Protein AF-A0A229ULZ3-F1 (afdb_monomer)

Foldseek 3Di:
DDPPDKDKFFWAFPDFDDDDDDPPDDQPPPAAKGWQDADVTKIWTATDDDPVVLVVQLQFKKKWKWFFRAFAQAKKKKWKAQQPVRHTQGIWIDHRDHHGDITIDIGDSNRRSSCHVRTMMIHMDDDDDTTITGDCRVVDPLCSSRGTIITTDDCPDPPVVVVVCCPHPVVPDPPPDDPDDDPDD

Organism: NCBI:txid554312

Solvent-accessible surface area (backbone atoms only — not comparable to full-atom values): 10474 Å² total; per-residue (Å²): 133,82,82,74,70,72,42,80,46,58,33,43,77,79,40,59,37,89,70,81,77,59,88,98,62,73,55,63,94,82,53,53,62,44,33,33,32,64,72,87,23,43,29,30,35,36,51,91,69,56,74,69,59,42,62,68,47,31,77,31,41,29,30,44,36,44,17,29,38,48,72,42,88,49,58,30,36,37,41,34,23,31,50,71,83,62,45,81,74,50,69,36,82,46,57,60,39,44,61,71,43,71,47,67,40,83,32,50,26,68,53,33,31,45,33,53,75,50,8,33,27,38,33,34,45,75,51,94,65,63,51,36,27,31,36,54,52,94,70,42,75,95,48,46,88,40,14,33,23,36,39,37,52,67,81,89,45,78,59,62,58,47,48,53,38,61,74,36,81,80,47,64,70,81,80,84,82,74,87,68,86,77,83,82,130

Structure (mmCIF, N/CA/C/O backbone):
data_AF-A0A229ULZ3-F1
#
_entry.id   AF-A0A229ULZ3-F1
#
loop_
_atom_site.group_PDB
_atom_site.id
_atom_site.type_symbol
_atom_site.label_atom_id
_atom_site.label_alt_id
_atom_site.label_comp_id
_atom_site.label_asym_id
_atom_site.label_entity_id
_atom_site.label_seq_id
_atom_site.pdbx_PDB_ins_code
_atom_site.Cartn_x
_atom_site.Cartn_y
_atom_site.Cartn_z
_atom_site.occupancy
_atom_site.B_iso_or_equiv
_atom_site.auth_seq_id
_atom_site.auth_comp_id
_atom_site.auth_asym_id
_atom_site.auth_atom_id
_atom_site.pdbx_PDB_model_num
ATOM 1 N N . MET A 1 1 ? -1.694 2.392 33.681 1.00 37.16 1 MET A N 1
ATOM 2 C CA . MET A 1 1 ? -1.537 2.958 32.326 1.00 37.16 1 MET A CA 1
ATOM 3 C C . MET A 1 1 ? -1.272 1.788 31.398 1.00 37.16 1 MET A C 1
ATOM 5 O O . MET A 1 1 ? -0.268 1.116 31.578 1.00 37.16 1 MET A O 1
ATOM 9 N N . SER A 1 2 ? -2.239 1.427 30.554 1.00 39.69 2 SER A N 1
ATOM 10 C CA . SER A 1 2 ? -2.119 0.274 29.653 1.00 39.69 2 SER A CA 1
ATOM 11 C C . SER A 1 2 ? -1.269 0.699 28.458 1.00 39.69 2 SER A C 1
ATOM 13 O O . SER A 1 2 ? -1.630 1.656 27.778 1.00 39.69 2 SER A O 1
ATOM 15 N N . GLN A 1 3 ? -0.122 0.046 28.257 1.00 44.09 3 GLN A N 1
ATOM 16 C CA . GLN A 1 3 ? 0.718 0.244 27.077 1.00 44.09 3 GLN A CA 1
ATOM 17 C C . GLN A 1 3 ? -0.120 -0.073 25.831 1.00 44.09 3 GLN A C 1
ATOM 19 O O . GLN A 1 3 ? -0.537 -1.215 25.631 1.00 44.09 3 GLN A O 1
ATOM 24 N N . ARG A 1 4 ? -0.414 0.938 25.009 1.00 56.09 4 ARG A N 1
ATOM 25 C CA . ARG A 1 4 ? -1.024 0.731 23.692 1.00 56.09 4 ARG A CA 1
ATOM 26 C C . ARG A 1 4 ? 0.050 0.160 22.770 1.00 56.09 4 ARG A C 1
ATOM 28 O O . ARG A 1 4 ? 0.889 0.885 22.259 1.00 56.09 4 ARG A O 1
ATOM 35 N N . GLN A 1 5 ? 0.044 -1.159 22.611 1.00 69.25 5 GLN A N 1
ATOM 36 C CA . GLN A 1 5 ? 0.920 -1.866 21.682 1.00 69.25 5 GLN A CA 1
ATOM 37 C C . GLN A 1 5 ? 0.516 -1.546 20.236 1.00 69.25 5 GLN A C 1
ATOM 39 O O . GLN A 1 5 ? -0.654 -1.718 19.881 1.00 69.25 5 GLN A O 1
ATOM 44 N N . VAL A 1 6 ? 1.478 -1.112 19.416 1.00 78.56 6 VAL A N 1
ATOM 45 C CA . VAL A 1 6 ? 1.294 -0.919 17.970 1.00 78.56 6 VAL A CA 1
ATOM 46 C C . VAL A 1 6 ? 1.052 -2.270 17.304 1.00 78.56 6 VAL A C 1
ATOM 48 O O . VAL A 1 6 ? 1.704 -3.265 17.629 1.00 78.56 6 VAL A O 1
ATOM 51 N N . ARG A 1 7 ? 0.080 -2.317 16.391 1.00 85.81 7 ARG A N 1
ATOM 52 C CA . ARG A 1 7 ? -0.321 -3.541 15.690 1.00 85.81 7 ARG A CA 1
ATOM 53 C C . ARG A 1 7 ? -0.222 -3.360 14.192 1.00 85.81 7 ARG A C 1
ATOM 55 O O . ARG A 1 7 ? -0.658 -2.345 13.660 1.00 85.81 7 ARG A O 1
ATOM 62 N N . TYR A 1 8 ? 0.270 -4.393 13.529 1.00 88.31 8 TYR A N 1
ATOM 63 C CA . TYR A 1 8 ? 0.411 -4.442 12.083 1.00 88.31 8 TYR A CA 1
ATOM 64 C C . TYR A 1 8 ? -0.627 -5.410 11.528 1.00 88.31 8 TYR A C 1
ATOM 66 O O . TYR A 1 8 ? -0.628 -6.589 11.874 1.00 88.31 8 TYR A O 1
ATOM 74 N N . LEU A 1 9 ? -1.535 -4.898 10.702 1.00 90.88 9 LEU A N 1
ATOM 75 C CA . LEU A 1 9 ? -2.573 -5.678 10.040 1.00 90.88 9 LEU A CA 1
ATOM 76 C C . LEU A 1 9 ? -2.218 -5.774 8.552 1.00 90.88 9 LEU A C 1
ATOM 78 O O . LEU A 1 9 ? -2.516 -4.833 7.803 1.00 90.88 9 LEU A O 1
ATOM 82 N N . PRO A 1 10 ? -1.543 -6.854 8.116 1.00 91.06 10 PRO A N 1
ATOM 83 C CA . PRO A 1 10 ? -1.185 -7.022 6.716 1.00 91.06 10 PRO A CA 1
ATOM 84 C C . PRO A 1 10 ? -2.431 -7.106 5.847 1.00 91.06 10 PRO A C 1
ATOM 86 O O . PRO A 1 10 ? -3.424 -7.743 6.201 1.00 91.06 10 PRO A O 1
ATOM 89 N N . ALA A 1 11 ? -2.360 -6.453 4.697 1.00 92.31 11 ALA A N 1
ATOM 90 C CA . ALA A 1 11 ? -3.370 -6.542 3.671 1.00 92.31 11 ALA A CA 1
ATOM 91 C C . ALA A 1 11 ? -3.035 -7.680 2.708 1.00 92.31 11 ALA A C 1
ATOM 93 O O . ALA A 1 11 ? -1.877 -7.928 2.367 1.00 92.31 11 ALA A O 1
ATOM 94 N N . GLN A 1 12 ? -4.073 -8.322 2.196 1.00 91.62 12 GLN A N 1
ATOM 95 C CA . GLN A 1 12 ? -3.974 -9.186 1.039 1.00 91.62 12 GLN A CA 1
ATOM 96 C C . GLN A 1 12 ? -4.210 -8.361 -0.225 1.00 91.62 12 GLN A C 1
ATOM 98 O O . GLN A 1 12 ? -5.216 -7.656 -0.343 1.00 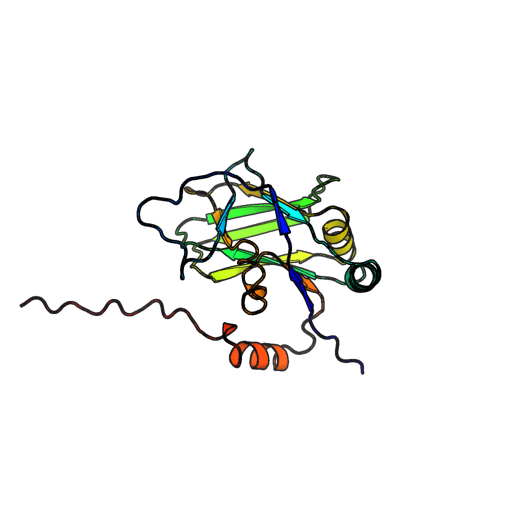91.62 12 GLN A O 1
ATOM 103 N N . VAL A 1 13 ? -3.310 -8.489 -1.197 1.00 92.00 13 VAL A N 1
ATOM 104 C CA . VAL A 1 13 ? -3.540 -7.977 -2.549 1.00 92.00 13 VAL A CA 1
ATOM 105 C C . VAL A 1 13 ? -4.547 -8.902 -3.235 1.00 92.00 13 VAL A C 1
ATOM 107 O O . VAL A 1 13 ? -4.219 -10.029 -3.593 1.00 92.00 13 VAL A O 1
ATOM 110 N N . VAL A 1 14 ? -5.790 -8.444 -3.396 1.00 92.69 14 VAL A N 1
ATOM 111 C CA . VAL A 1 14 ? -6.878 -9.228 -4.020 1.00 92.69 14 VAL A CA 1
ATOM 112 C C . VAL A 1 14 ? -7.067 -8.907 -5.501 1.00 92.69 14 VAL A C 1
ATOM 114 O O . VAL A 1 14 ? -7.729 -9.650 -6.223 1.00 92.69 14 VAL A O 1
ATOM 117 N N . LYS A 1 15 ? -6.497 -7.793 -5.963 1.00 91.38 15 LYS A N 1
ATOM 118 C CA . LYS A 1 15 ? -6.413 -7.416 -7.375 1.00 91.38 15 LYS A CA 1
ATOM 119 C C . LYS A 1 15 ? -5.155 -6.587 -7.583 1.00 91.38 15 LYS A C 1
ATOM 121 O O . LYS A 1 15 ? -4.877 -5.698 -6.784 1.00 91.38 15 LYS A O 1
ATOM 126 N N . ALA A 1 16 ? -4.437 -6.859 -8.660 1.00 90.06 16 ALA A N 1
ATOM 127 C CA . ALA A 1 16 ? -3.322 -6.051 -9.124 1.00 90.06 16 ALA A CA 1
ATOM 128 C C . ALA A 1 16 ? -3.268 -6.091 -10.650 1.00 90.06 16 ALA A C 1
ATOM 130 O O . ALA A 1 16 ? -3.840 -6.989 -11.279 1.00 90.06 16 ALA A O 1
ATOM 131 N N . SER A 1 17 ? -2.574 -5.123 -11.235 1.00 86.19 17 SER A N 1
ATOM 132 C CA . SER A 1 17 ? -2.288 -5.124 -12.663 1.00 86.19 17 SER A CA 1
ATOM 133 C C . SER A 1 17 ? -1.296 -6.225 -13.020 1.00 86.19 17 SER A C 1
ATOM 135 O O . SER A 1 17 ? -0.526 -6.701 -12.186 1.00 86.19 17 SER A O 1
ATOM 137 N N . ALA A 1 18 ? -1.291 -6.600 -14.294 1.00 83.31 18 ALA A N 1
ATOM 138 C CA . ALA A 1 18 ? -0.259 -7.446 -14.864 1.00 83.31 18 ALA A CA 1
ATOM 139 C C . ALA A 1 18 ? 0.638 -6.572 -15.741 1.00 83.31 18 ALA A C 1
ATOM 141 O O . ALA A 1 18 ? 0.208 -6.085 -16.784 1.00 83.31 18 ALA A O 1
ATOM 142 N N . ALA A 1 19 ? 1.880 -6.369 -15.316 1.00 85.25 19 ALA A N 1
ATOM 143 C CA . ALA A 1 19 ? 2.896 -5.701 -16.116 1.00 85.25 19 ALA A CA 1
ATOM 144 C C . ALA A 1 19 ? 4.207 -6.489 -16.025 1.00 85.25 19 ALA A C 1
ATOM 146 O O . ALA A 1 19 ? 4.523 -7.011 -14.952 1.00 85.25 19 ALA A O 1
ATOM 147 N N . PRO A 1 20 ? 4.976 -6.598 -17.121 1.00 85.56 20 PRO A N 1
ATOM 148 C CA . PRO A 1 20 ? 6.316 -7.153 -17.045 1.00 85.56 20 PRO A CA 1
ATOM 149 C C . PRO A 1 20 ? 7.209 -6.235 -16.206 1.00 85.56 20 PRO A C 1
ATOM 151 O O . PRO A 1 20 ? 7.060 -5.009 -16.227 1.00 85.56 20 PRO A O 1
ATOM 154 N N . LEU A 1 21 ? 8.151 -6.835 -15.479 1.00 87.00 21 LEU A N 1
ATOM 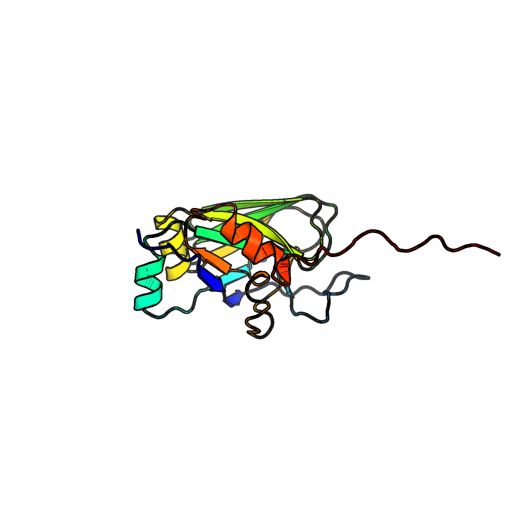155 C CA . LEU A 1 21 ? 9.212 -6.092 -14.806 1.00 87.00 21 LEU A CA 1
ATOM 156 C C . LEU A 1 21 ? 9.950 -5.201 -15.823 1.00 87.00 21 LEU A C 1
ATOM 158 O O . LEU A 1 21 ? 10.268 -5.686 -16.913 1.00 87.00 21 LEU A O 1
ATOM 162 N N . PRO A 1 22 ? 10.222 -3.922 -15.499 1.00 85.31 22 PRO A N 1
ATOM 163 C CA . PRO A 1 22 ? 10.986 -3.049 -16.381 1.00 85.31 22 PRO A CA 1
ATOM 164 C C . PRO A 1 22 ? 12.364 -3.636 -16.702 1.00 85.31 22 PRO A C 1
ATOM 166 O O . PRO A 1 22 ? 13.004 -4.251 -15.846 1.00 85.31 22 PRO A O 1
ATOM 169 N N . GLU A 1 23 ? 12.833 -3.420 -17.930 1.00 82.81 23 GLU A N 1
ATOM 170 C CA . GLU A 1 23 ? 14.134 -3.914 -18.382 1.00 82.81 23 GLU A CA 1
ATOM 171 C C . GLU A 1 23 ? 15.271 -3.414 -17.474 1.00 82.81 23 GLU A C 1
ATOM 173 O O . GLU A 1 23 ? 15.284 -2.263 -17.034 1.00 82.81 23 GLU A O 1
ATOM 178 N N . GLY A 1 24 ? 16.217 -4.301 -17.153 1.00 82.31 24 GLY A N 1
ATOM 179 C CA . GLY A 1 24 ? 17.355 -3.985 -16.286 1.00 82.31 24 GLY A CA 1
ATOM 180 C C . GLY A 1 24 ? 17.020 -3.838 -14.798 1.00 82.31 24 GLY A C 1
ATOM 181 O O . GLY A 1 24 ? 17.917 -3.531 -14.014 1.00 82.31 24 GLY A O 1
ATOM 182 N N . LYS A 1 25 ? 15.766 -4.068 -14.382 1.00 84.00 25 LYS A N 1
ATOM 183 C CA . LYS A 1 25 ? 15.360 -4.054 -12.972 1.00 84.00 25 LYS A CA 1
ATOM 184 C C . LYS A 1 25 ? 15.084 -5.456 -12.440 1.00 84.00 25 LYS A C 1
ATOM 186 O O . LYS A 1 25 ? 14.576 -6.327 -13.139 1.00 84.00 25 LYS A O 1
ATOM 191 N N . 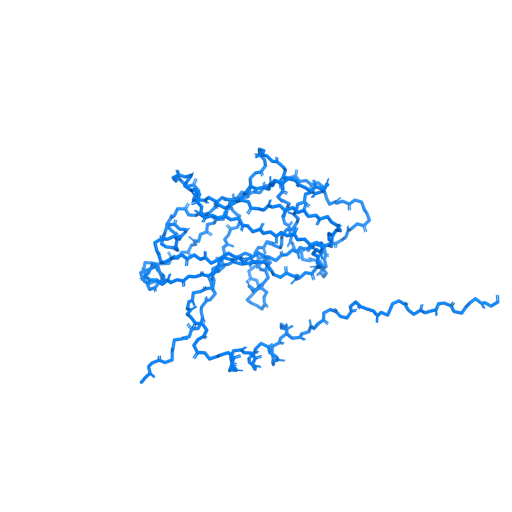SER A 1 26 ? 15.381 -5.649 -11.161 1.00 85.06 26 SER A N 1
ATOM 192 C CA . SER A 1 26 ? 15.101 -6.880 -10.424 1.00 85.06 26 SER A CA 1
ATOM 193 C C . SER A 1 26 ? 14.452 -6.549 -9.090 1.00 85.06 26 SER A C 1
ATOM 195 O O . SER A 1 26 ? 14.876 -5.602 -8.425 1.00 85.06 26 SER A O 1
ATOM 197 N N . ILE A 1 27 ? 13.484 -7.358 -8.661 1.00 85.06 27 ILE A N 1
ATOM 198 C CA . ILE A 1 27 ? 12.973 -7.269 -7.294 1.00 85.06 27 ILE A CA 1
ATOM 199 C C . ILE A 1 27 ? 14.053 -7.766 -6.338 1.00 85.06 27 ILE A C 1
ATOM 201 O O . ILE A 1 27 ? 14.630 -8.844 -6.517 1.00 85.06 27 ILE A O 1
ATOM 205 N N . ALA A 1 28 ? 14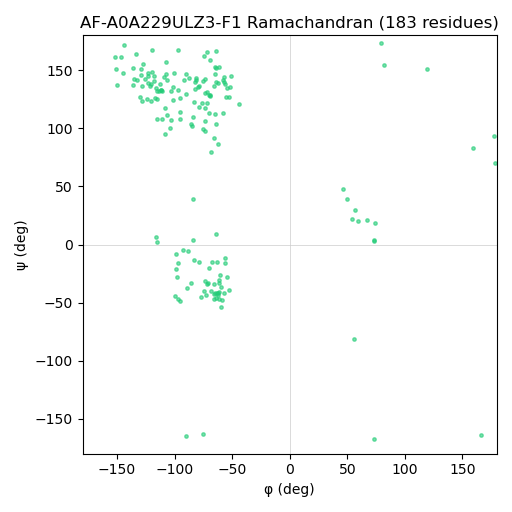.353 -6.954 -5.329 1.00 80.81 28 ALA A N 1
ATOM 206 C CA . ALA A 1 28 ? 15.399 -7.262 -4.375 1.00 80.81 28 ALA A CA 1
ATOM 207 C C . ALA A 1 28 ? 15.142 -8.607 -3.678 1.00 80.81 28 ALA A C 1
ATOM 209 O O . ALA A 1 28 ? 14.015 -8.945 -3.320 1.00 80.81 28 ALA A O 1
ATOM 210 N N . ARG A 1 29 ? 16.226 -9.361 -3.451 1.00 73.50 29 ARG A N 1
ATOM 211 C CA . ARG A 1 29 ? 16.239 -10.584 -2.626 1.00 73.50 29 ARG A CA 1
ATOM 212 C C . ARG A 1 29 ? 15.295 -11.702 -3.109 1.00 73.50 29 ARG A C 1
ATOM 214 O O . ARG A 1 29 ? 14.957 -12.578 -2.317 1.00 73.50 29 ARG A O 1
ATOM 221 N N . GLY A 1 30 ? 14.885 -11.686 -4.382 1.00 73.31 30 GLY A N 1
ATOM 222 C CA . GLY A 1 30 ? 13.965 -12.681 -4.949 1.00 73.31 30 GLY A CA 1
ATOM 223 C C . GLY A 1 30 ? 12.551 -12.605 -4.370 1.00 73.31 30 GLY A C 1
ATOM 224 O O . GLY A 1 30 ? 11.832 -13.598 -4.390 1.00 73.31 30 GLY A O 1
ATOM 225 N N . TRP A 1 31 ? 12.182 -11.460 -3.795 1.00 84.94 31 TRP A N 1
ATOM 226 C CA . TRP A 1 31 ? 10.863 -11.233 -3.216 1.00 84.94 31 TRP A CA 1
ATOM 227 C C . TRP A 1 31 ? 9.803 -11.029 -4.300 1.00 84.94 31 TRP A C 1
ATOM 229 O O . TRP A 1 31 ? 10.113 -10.724 -5.453 1.00 84.94 31 TRP A O 1
ATOM 239 N N . SER A 1 32 ? 8.545 -11.183 -3.910 1.00 87.00 32 SER A N 1
ATOM 240 C CA . SER A 1 32 ? 7.384 -10.969 -4.760 1.00 87.00 32 SER A CA 1
ATOM 241 C C . SER A 1 32 ? 6.878 -9.528 -4.646 1.00 87.00 32 SER A C 1
ATOM 243 O O . SER A 1 32 ? 6.933 -8.880 -3.596 1.00 87.00 32 SER A O 1
ATOM 245 N N . ALA A 1 33 ? 6.456 -8.981 -5.779 1.00 90.94 33 ALA A N 1
ATOM 246 C CA . ALA A 1 33 ? 5.971 -7.619 -5.891 1.00 90.94 33 ALA A CA 1
ATOM 247 C C . ALA A 1 33 ? 4.948 -7.536 -7.015 1.00 90.94 33 ALA A C 1
ATOM 249 O O . ALA A 1 33 ? 5.028 -8.263 -8.007 1.00 90.94 33 ALA A O 1
ATOM 250 N N . VAL A 1 34 ? 4.016 -6.607 -6.866 1.00 92.62 34 VAL A N 1
ATOM 251 C CA . VAL A 1 34 ? 2.917 -6.394 -7.800 1.00 92.62 34 VAL A CA 1
ATOM 252 C C . VAL A 1 34 ? 2.968 -4.976 -8.367 1.00 92.62 34 VAL A C 1
ATOM 254 O O . VAL A 1 34 ? 3.231 -4.024 -7.622 1.00 92.62 34 VAL A O 1
ATOM 257 N N . PRO A 1 35 ? 2.723 -4.799 -9.676 1.00 93.94 35 PRO A N 1
ATOM 258 C CA . PRO A 1 35 ? 2.659 -3.479 -10.272 1.00 93.94 35 PRO A CA 1
ATOM 259 C C . PRO A 1 35 ? 1.287 -2.838 -10.043 1.00 93.94 35 PRO A C 1
ATOM 261 O O . PRO A 1 35 ? 0.236 -3.471 -10.163 1.00 93.94 35 PRO A O 1
ATOM 264 N N . LEU A 1 36 ? 1.310 -1.537 -9.792 1.00 92.19 36 LEU A N 1
ATOM 265 C CA . LEU A 1 36 ? 0.187 -0.625 -9.923 1.00 92.19 36 LEU A CA 1
ATOM 266 C C . LEU A 1 36 ? 0.388 0.171 -11.221 1.00 92.19 36 LEU A C 1
ATOM 268 O O . LEU A 1 36 ? 1.299 1.001 -11.316 1.00 92.19 36 LEU A O 1
ATOM 272 N N . GLY A 1 37 ? -0.419 -0.144 -12.239 1.00 85.69 37 GLY A N 1
ATOM 273 C CA . GLY A 1 37 ? -0.388 0.512 -13.552 1.00 85.69 37 GLY A CA 1
ATOM 274 C C . GLY A 1 37 ? -1.019 1.909 -13.535 1.00 85.69 37 GLY A C 1
ATOM 275 O O . GLY A 1 37 ? -1.131 2.523 -12.482 1.00 85.69 37 GLY A O 1
ATOM 276 N N . GLU A 1 38 ? -1.360 2.470 -14.697 1.00 80.88 38 GLU A N 1
ATOM 277 C CA . GLU A 1 38 ? -1.974 3.808 -14.797 1.00 80.88 38 GLU A CA 1
ATOM 278 C C . GLU A 1 38 ? -3.494 3.755 -15.004 1.00 80.88 38 GLU A C 1
ATOM 280 O O . GLU A 1 38 ? -4.012 2.881 -15.699 1.00 80.88 38 GLU A O 1
ATOM 285 N N . ASP A 1 39 ? -4.199 4.751 -14.461 1.00 70.00 39 ASP A N 1
ATOM 286 C CA . ASP A 1 39 ? -5.611 5.059 -14.714 1.00 70.00 39 ASP A CA 1
ATOM 287 C C . ASP A 1 39 ? -6.608 3.921 -14.458 1.00 70.00 39 ASP A C 1
ATOM 289 O O . ASP A 1 39 ? -7.289 3.916 -13.434 1.00 70.00 39 ASP A O 1
ATOM 293 N N . ARG A 1 40 ? -6.757 2.994 -15.413 1.00 68.88 40 ARG A N 1
ATOM 294 C CA . ARG A 1 40 ? -7.691 1.855 -15.324 1.00 68.88 40 ARG A CA 1
ATOM 295 C C . ARG A 1 40 ? -7.115 0.679 -14.545 1.00 68.88 40 ARG A C 1
ATOM 297 O O . ARG A 1 40 ? -7.847 -0.245 -14.191 1.00 68.88 40 ARG A O 1
ATOM 304 N N . ASP A 1 41 ? -5.816 0.728 -14.308 1.00 81.44 41 ASP A N 1
ATOM 305 C CA . ASP A 1 41 ? -5.064 -0.248 -13.554 1.00 81.44 41 ASP A CA 1
ATOM 306 C C . ASP A 1 41 ? -5.129 0.081 -12.060 1.00 81.44 41 ASP A C 1
ATOM 308 O O . ASP A 1 41 ? -4.489 1.008 -11.566 1.00 81.44 41 ASP A O 1
ATOM 312 N N . GLU A 1 42 ? -5.953 -0.683 -11.345 1.00 88.81 42 GLU A N 1
ATOM 313 C CA . GLU A 1 42 ? -6.167 -0.540 -9.907 1.00 88.81 42 GLU A CA 1
ATOM 314 C C . GLU A 1 42 ? -5.549 -1.707 -9.130 1.00 88.81 42 GLU A C 1
ATOM 316 O O . GLU A 1 42 ? -5.607 -2.867 -9.553 1.00 88.81 42 GLU A O 1
ATOM 321 N N . MET A 1 43 ? -5.024 -1.402 -7.945 1.00 94.19 43 MET A N 1
ATOM 322 C CA . MET A 1 43 ? -4.688 -2.408 -6.940 1.00 94.19 43 MET A CA 1
ATOM 323 C C . MET A 1 43 ? -5.757 -2.396 -5.855 1.00 94.19 43 MET A C 1
ATOM 325 O O . MET A 1 43 ? -6.127 -1.336 -5.352 1.00 94.19 43 MET A O 1
ATOM 329 N N . ALA A 1 44 ? -6.256 -3.570 -5.486 1.00 95.00 44 ALA A N 1
ATOM 330 C CA . ALA A 1 44 ? -7.211 -3.716 -4.401 1.00 95.00 44 ALA A CA 1
ATOM 331 C C . ALA A 1 44 ? -6.583 -4.491 -3.246 1.00 95.00 44 ALA A C 1
ATOM 333 O O . ALA A 1 44 ? -6.005 -5.564 -3.436 1.00 95.00 44 ALA A O 1
ATOM 334 N N . LEU A 1 45 ? -6.753 -3.940 -2.053 1.00 95.50 45 LEU A N 1
ATOM 335 C CA . LEU A 1 45 ? -6.293 -4.474 -0.785 1.00 95.50 45 LEU A CA 1
ATOM 336 C C . LEU A 1 45 ? -7.502 -4.872 0.059 1.00 95.50 45 LEU A C 1
ATOM 338 O O . LEU A 1 45 ? -8.493 -4.141 0.108 1.00 95.50 45 LEU A O 1
ATOM 342 N N . ALA A 1 46 ? -7.419 -6.015 0.728 1.00 95.12 46 ALA A N 1
ATOM 343 C CA . ALA A 1 46 ? -8.433 -6.469 1.671 1.00 95.12 46 ALA A CA 1
ATOM 344 C C . ALA A 1 46 ? -7.781 -7.021 2.939 1.00 95.12 46 ALA A C 1
ATOM 346 O O . ALA A 1 46 ? -6.671 -7.550 2.897 1.00 95.12 46 ALA A O 1
ATOM 347 N N . TRP A 1 47 ? -8.497 -6.932 4.055 1.00 92.94 47 TRP A N 1
ATOM 348 C CA . TRP A 1 47 ? -8.065 -7.478 5.334 1.00 92.94 47 TRP A CA 1
ATOM 349 C C . TRP A 1 47 ? -8.950 -8.658 5.707 1.00 92.94 47 TRP A C 1
ATOM 351 O O . TRP A 1 47 ? -10.173 -8.578 5.635 1.00 92.94 47 TRP A O 1
ATOM 361 N N . GLN A 1 48 ? -8.323 -9.762 6.103 1.00 88.38 48 GLN A N 1
ATOM 362 C CA . GLN A 1 48 ? -9.022 -10.916 6.655 1.00 88.38 48 GLN A CA 1
ATOM 363 C C . GLN A 1 48 ? -8.804 -10.912 8.164 1.00 88.38 48 GLN A C 1
ATOM 365 O O . GLN A 1 48 ? -7.735 -11.280 8.645 1.00 88.38 48 GLN A O 1
ATOM 370 N N . LEU A 1 49 ? -9.804 -10.437 8.901 1.00 87.69 49 LEU A N 1
ATOM 371 C CA . LEU A 1 49 ? -9.777 -10.359 10.358 1.00 87.69 49 LEU A CA 1
ATOM 372 C C . LEU A 1 49 ? -10.953 -11.131 10.940 1.00 87.69 49 LEU A C 1
ATOM 374 O O . LEU A 1 49 ? -12.042 -11.155 10.365 1.00 87.69 49 LEU A O 1
ATOM 378 N N . ASP A 1 50 ? -10.743 -11.719 12.114 1.00 90.00 50 ASP A N 1
ATOM 379 C CA . ASP A 1 50 ? -11.859 -12.176 12.929 1.00 90.00 50 ASP A CA 1
ATOM 380 C C . ASP A 1 50 ? -12.623 -10.985 13.544 1.00 90.00 50 ASP A C 1
ATOM 382 O O . ASP A 1 50 ? -12.162 -9.837 13.561 1.00 90.00 50 ASP A O 1
ATOM 386 N N . ALA A 1 51 ? -13.821 -11.263 14.063 1.00 86.75 51 ALA A N 1
ATOM 387 C CA . ALA A 1 51 ? -14.696 -10.234 14.617 1.00 86.75 51 ALA A CA 1
ATOM 388 C C . ALA A 1 51 ? -14.074 -9.493 15.815 1.00 86.75 51 ALA A C 1
ATOM 390 O O . ALA A 1 51 ? -14.327 -8.302 15.995 1.00 86.75 51 ALA A O 1
ATOM 391 N N . ALA A 1 52 ? -13.257 -10.164 16.631 1.00 86.62 52 ALA A N 1
ATOM 392 C CA . ALA A 1 52 ? -12.639 -9.551 17.802 1.00 86.62 52 ALA A CA 1
ATOM 393 C C . ALA A 1 52 ? -11.518 -8.581 17.395 1.00 86.62 52 ALA A C 1
ATOM 395 O O . ALA A 1 52 ? -11.446 -7.462 17.909 1.00 86.62 52 ALA A O 1
ATOM 396 N N . ALA A 1 53 ? -10.680 -8.981 16.438 1.00 85.31 53 ALA A N 1
ATOM 397 C CA . ALA A 1 53 ? -9.627 -8.156 15.863 1.00 85.31 53 ALA A CA 1
ATOM 398 C C . ALA A 1 53 ? -10.204 -6.937 15.131 1.00 85.31 53 ALA A C 1
ATOM 400 O O . ALA A 1 53 ? -9.702 -5.827 15.315 1.00 85.31 53 ALA A O 1
ATOM 401 N N . PHE A 1 54 ? -11.292 -7.122 14.376 1.00 88.62 54 PHE A N 1
ATOM 402 C CA . PHE A 1 54 ? -11.995 -6.027 13.710 1.00 88.62 54 PHE A CA 1
ATOM 403 C C . PHE A 1 54 ? -12.503 -4.983 14.710 1.00 88.62 54 PHE A C 1
ATOM 405 O O . PHE A 1 54 ? -12.163 -3.808 14.591 1.00 88.62 54 PHE A O 1
ATOM 412 N N . GLN A 1 55 ? -13.261 -5.400 15.732 1.00 86.25 55 GLN A N 1
ATOM 413 C CA . GLN A 1 55 ? -13.842 -4.479 16.721 1.00 86.25 55 GLN A CA 1
ATOM 414 C C . GLN A 1 55 ? -12.774 -3.671 17.463 1.00 86.25 55 GLN A C 1
ATOM 416 O O . GLN A 1 55 ? -12.957 -2.492 17.760 1.00 86.25 55 GLN A O 1
ATOM 421 N N . LEU A 1 56 ? -11.632 -4.298 17.735 1.00 85.00 56 LEU A N 1
ATOM 422 C CA . LEU A 1 56 ? -10.534 -3.651 18.431 1.00 85.00 56 LEU A CA 1
ATOM 423 C C . LEU A 1 56 ? -9.792 -2.635 17.549 1.00 85.00 56 LEU A C 1
ATOM 425 O O . LEU A 1 56 ? -9.293 -1.641 18.074 1.00 85.00 56 LEU A O 1
ATOM 429 N N . ALA A 1 57 ? -9.719 -2.862 16.236 1.00 86.38 57 ALA A N 1
ATOM 430 C CA . ALA A 1 57 ? -9.018 -1.989 15.294 1.00 86.38 57 ALA A CA 1
ATOM 431 C C . ALA A 1 57 ? -9.900 -0.864 14.721 1.00 86.38 57 ALA A C 1
ATOM 433 O O . ALA A 1 57 ? -9.424 0.258 14.578 1.00 86.38 57 ALA A O 1
ATOM 434 N N . ALA A 1 58 ? -11.180 -1.131 14.446 1.00 85.50 58 ALA A N 1
ATOM 435 C CA . ALA A 1 58 ? -12.096 -0.198 13.780 1.00 85.50 58 ALA A CA 1
ATOM 436 C C . ALA A 1 58 ? -12.314 1.121 14.550 1.00 85.50 58 ALA A C 1
ATOM 438 O O . ALA A 1 58 ? -12.599 2.153 13.955 1.00 85.50 58 ALA A O 1
ATOM 439 N N . GLY A 1 59 ? -12.152 1.116 15.876 1.00 86.00 59 GLY A N 1
ATOM 440 C CA . GLY A 1 59 ? -12.278 2.318 16.708 1.00 86.00 59 GLY A CA 1
ATOM 441 C C . GLY A 1 59 ? -11.021 3.192 16.792 1.00 86.00 59 GLY A C 1
ATOM 442 O O . GLY A 1 59 ? -11.009 4.147 17.567 1.00 86.00 59 GLY A O 1
ATOM 443 N N . GLN A 1 60 ? -9.947 2.861 16.072 1.00 89.19 60 GLN A N 1
ATOM 444 C CA . GLN A 1 60 ? -8.637 3.497 16.226 1.00 89.19 60 GLN A CA 1
ATOM 445 C C . GLN A 1 60 ? -8.174 4.170 14.936 1.00 89.19 60 GLN A C 1
ATOM 447 O O . GLN A 1 60 ? -8.461 3.700 13.840 1.00 89.19 60 GLN A O 1
ATOM 452 N N . ASN A 1 61 ? -7.409 5.252 15.077 1.00 91.69 61 ASN A N 1
ATOM 453 C CA . ASN A 1 61 ? -6.672 5.827 13.955 1.00 91.69 61 ASN A CA 1
ATOM 454 C C . ASN A 1 61 ? -5.602 4.842 13.474 1.00 91.69 61 ASN A C 1
ATOM 456 O O . ASN A 1 61 ? -5.064 4.050 14.260 1.00 91.69 61 ASN A O 1
ATOM 460 N N . SER A 1 62 ? -5.256 4.934 12.195 1.00 93.56 62 SER A N 1
ATOM 461 C CA . SER A 1 62 ? -4.235 4.074 11.611 1.00 93.56 62 SER A CA 1
ATOM 462 C C . SER A 1 62 ? -3.385 4.775 10.565 1.00 93.56 62 SER A C 1
ATOM 464 O O . SER A 1 62 ? -3.643 5.915 10.171 1.00 93.56 62 SER A O 1
ATOM 466 N N . ARG A 1 63 ? -2.333 4.086 10.123 1.00 94.94 63 ARG A N 1
ATOM 467 C CA . ARG A 1 63 ? -1.562 4.456 8.937 1.00 94.94 63 ARG A CA 1
ATOM 468 C C . ARG A 1 63 ? -1.607 3.328 7.930 1.00 94.94 63 ARG A C 1
ATOM 470 O O . ARG A 1 63 ? -1.188 2.218 8.248 1.00 94.94 63 ARG A O 1
ATOM 477 N N . LEU A 1 64 ? -2.061 3.620 6.719 1.00 95.94 64 LEU A N 1
ATOM 478 C CA . LEU A 1 64 ? -1.828 2.744 5.579 1.00 95.94 64 LEU A CA 1
ATOM 479 C C . LEU A 1 64 ? -0.385 2.926 5.132 1.00 95.94 64 LEU A C 1
ATOM 481 O O . LEU A 1 64 ? -0.006 4.042 4.782 1.00 95.94 64 LEU A O 1
ATOM 485 N N . ARG A 1 65 ? 0.397 1.848 5.117 1.00 95.06 65 ARG A N 1
ATOM 486 C CA . ARG A 1 65 ? 1.785 1.861 4.652 1.00 95.06 65 ARG A CA 1
ATOM 487 C C . ARG A 1 65 ? 1.937 1.003 3.402 1.00 95.06 65 ARG A C 1
ATOM 489 O O . ARG A 1 65 ? 1.472 -0.134 3.370 1.00 95.06 65 ARG A O 1
ATOM 496 N N . LEU A 1 66 ? 2.606 1.550 2.390 1.00 94.25 66 LEU A N 1
ATOM 497 C CA . LEU A 1 66 ? 2.998 0.865 1.156 1.00 94.25 66 LEU A CA 1
ATOM 498 C C . LEU A 1 66 ? 4.515 0.938 1.011 1.00 94.25 66 LEU A C 1
ATOM 500 O O . LEU A 1 66 ? 5.087 2.009 1.198 1.00 94.25 66 LEU A O 1
ATOM 504 N N . THR A 1 67 ? 5.161 -0.163 0.635 1.00 93.81 67 THR A N 1
ATOM 505 C CA . THR A 1 67 ? 6.616 -0.189 0.441 1.00 93.81 67 THR A CA 1
ATOM 506 C C . THR A 1 67 ? 6.956 -0.451 -1.013 1.00 93.81 67 THR A C 1
ATOM 508 O O . THR A 1 67 ? 6.536 -1.458 -1.587 1.00 93.81 67 THR A O 1
ATOM 511 N N . VAL A 1 68 ? 7.757 0.433 -1.604 1.00 93.12 68 VAL A N 1
ATOM 512 C CA . VAL A 1 68 ? 8.160 0.293 -3.003 1.00 93.12 68 VAL A CA 1
ATOM 513 C C . VAL A 1 68 ? 9.218 -0.798 -3.180 1.00 93.12 68 VAL A C 1
ATOM 515 O O . VAL A 1 68 ? 10.142 -0.940 -2.375 1.00 93.12 68 VAL A O 1
ATOM 518 N N . ALA A 1 69 ? 9.090 -1.560 -4.263 1.00 92.19 69 ALA A N 1
ATOM 519 C CA . ALA A 1 69 ? 9.966 -2.687 -4.572 1.00 92.19 69 ALA A CA 1
ATOM 520 C C . ALA A 1 69 ? 11.071 -2.359 -5.590 1.00 92.19 69 ALA A C 1
ATOM 522 O O . ALA A 1 69 ? 11.961 -3.178 -5.808 1.00 92.19 69 ALA A O 1
ATOM 523 N N . LEU A 1 70 ? 11.025 -1.172 -6.204 1.00 91.56 70 LEU A N 1
ATOM 524 C CA . LEU A 1 70 ? 11.994 -0.680 -7.188 1.00 91.56 70 LEU A CA 1
ATOM 525 C C . LEU A 1 70 ? 12.401 0.764 -6.870 1.00 91.56 70 LEU A C 1
ATOM 527 O O . LEU A 1 70 ? 11.699 1.462 -6.141 1.00 91.56 70 LEU A O 1
ATOM 531 N N . ASP A 1 71 ? 13.499 1.217 -7.473 1.00 89.69 71 ASP A N 1
ATOM 532 C CA . ASP A 1 71 ? 13.908 2.622 -7.436 1.00 89.69 71 ASP A CA 1
ATOM 533 C C . ASP A 1 71 ? 13.171 3.457 -8.493 1.00 89.69 71 ASP A C 1
ATOM 535 O O . ASP A 1 71 ? 13.032 3.045 -9.653 1.00 89.69 71 ASP A O 1
ATOM 539 N N . TYR A 1 72 ? 12.778 4.671 -8.119 1.00 88.62 72 TYR A N 1
ATOM 540 C CA . TYR A 1 72 ? 12.088 5.649 -8.957 1.00 88.62 72 TYR A CA 1
ATOM 541 C C . TYR A 1 72 ? 12.845 6.976 -8.953 1.00 88.62 72 TYR A C 1
ATOM 543 O O . TYR A 1 72 ? 13.395 7.406 -7.941 1.00 88.62 72 TYR A O 1
ATOM 551 N N . ARG A 1 73 ? 12.882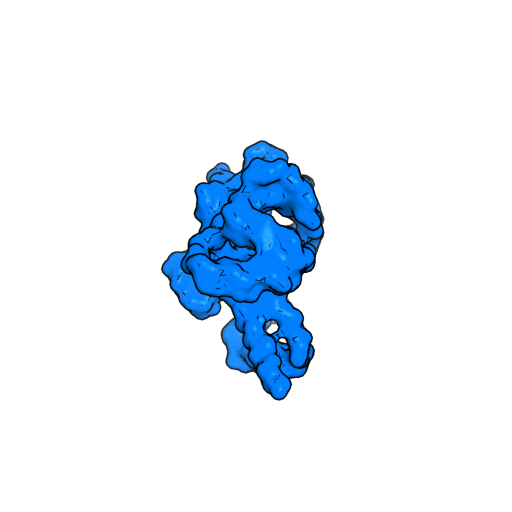 7.643 -10.109 1.00 89.00 73 ARG A N 1
ATOM 552 C CA . ARG A 1 73 ? 13.528 8.961 -10.286 1.00 89.00 73 ARG A CA 1
ATOM 553 C C . ARG A 1 73 ? 12.529 10.054 -10.658 1.00 89.00 73 ARG A C 1
ATOM 555 O O . ARG A 1 73 ? 12.914 11.178 -10.955 1.00 89.00 73 ARG A O 1
ATOM 562 N N . ASP A 1 74 ? 11.258 9.702 -10.634 1.00 89.56 74 ASP A N 1
ATOM 563 C CA . ASP A 1 74 ? 10.108 10.506 -10.985 1.00 89.56 74 ASP A CA 1
ATOM 564 C C . ASP A 1 74 ? 9.162 10.656 -9.786 1.00 89.56 74 ASP A C 1
ATOM 566 O O . ASP A 1 74 ? 9.317 10.003 -8.749 1.00 89.56 74 ASP A O 1
ATOM 570 N N . ALA A 1 75 ? 8.216 11.582 -9.924 1.00 90.81 75 ALA A N 1
ATOM 571 C CA . ALA A 1 75 ? 7.147 11.807 -8.964 1.00 90.81 75 ALA A CA 1
ATOM 572 C C . ALA A 1 75 ? 5.857 11.169 -9.482 1.00 90.81 75 ALA A C 1
ATOM 574 O O . ALA A 1 75 ? 5.501 11.337 -10.650 1.00 90.81 75 ALA A O 1
ATOM 575 N N . GLN A 1 76 ? 5.153 10.472 -8.600 1.00 92.94 76 GLN A N 1
ATOM 576 C CA . GLN A 1 76 ? 3.875 9.837 -8.886 1.00 92.94 76 GLN A CA 1
ATOM 577 C C . GLN A 1 76 ? 2.976 9.893 -7.654 1.00 92.94 76 GLN A C 1
ATOM 579 O O . GLN A 1 76 ? 3.447 9.845 -6.517 1.00 92.94 76 GLN A O 1
ATOM 584 N N . LEU A 1 77 ? 1.674 10.000 -7.888 1.00 94.62 77 LEU A N 1
ATOM 585 C CA . LEU A 1 77 ? 0.669 10.028 -6.834 1.00 94.62 77 LEU A CA 1
ATOM 586 C C . LEU A 1 77 ? -0.081 8.701 -6.814 1.00 94.62 77 LEU A C 1
ATOM 588 O O . LEU A 1 77 ? -0.390 8.140 -7.864 1.00 94.62 77 LEU A O 1
ATOM 592 N N . VAL A 1 78 ? -0.405 8.218 -5.622 1.00 95.88 78 VAL A N 1
ATOM 593 C CA . VAL A 1 78 ? -1.314 7.088 -5.429 1.00 95.88 78 VAL A CA 1
ATOM 594 C C . VAL A 1 78 ? -2.540 7.593 -4.695 1.00 95.88 78 VAL A C 1
ATOM 596 O O . VAL A 1 78 ? -2.482 7.925 -3.514 1.00 95.88 78 VAL A O 1
ATOM 599 N N . GLU A 1 79 ? -3.651 7.676 -5.407 1.00 96.44 79 GLU A N 1
ATOM 600 C CA . GLU A 1 79 ? -4.954 7.993 -4.846 1.00 96.44 79 GLU A CA 1
ATOM 601 C C . GLU A 1 79 ? -5.542 6.748 -4.180 1.00 96.44 79 GLU A C 1
ATOM 603 O O . GLU A 1 79 ? -5.478 5.637 -4.714 1.00 96.44 79 GLU A O 1
ATOM 608 N N . VAL A 1 80 ? -6.106 6.945 -2.994 1.00 97.38 80 VAL A N 1
ATOM 609 C CA . VAL A 1 80 ? -6.622 5.891 -2.128 1.00 97.38 80 VAL A CA 1
ATOM 610 C C . VAL A 1 80 ? -8.119 6.096 -1.962 1.00 97.38 80 VAL A C 1
ATOM 612 O O . VAL A 1 80 ? -8.565 7.166 -1.546 1.00 97.38 80 VAL A O 1
ATOM 615 N N . PHE A 1 81 ? -8.887 5.055 -2.258 1.00 97.19 81 PHE A N 1
ATOM 616 C CA . PHE A 1 81 ? -10.341 5.031 -2.147 1.00 97.19 81 PHE A CA 1
ATOM 617 C C . PHE A 1 81 ? -10.783 3.829 -1.316 1.00 97.19 81 PHE A C 1
ATOM 619 O O . PHE A 1 81 ? -10.096 2.805 -1.280 1.00 97.19 81 PHE A O 1
ATOM 626 N N . THR A 1 82 ? -11.956 3.897 -0.699 1.00 96.88 82 THR A N 1
ATOM 627 C CA . THR A 1 82 ? -12.629 2.681 -0.231 1.00 96.88 82 THR A CA 1
ATOM 628 C C . THR A 1 82 ? -12.989 1.815 -1.438 1.00 96.88 82 THR A C 1
ATOM 630 O O . THR A 1 82 ? -13.387 2.303 -2.498 1.00 96.88 82 THR A O 1
ATOM 633 N N . ARG A 1 83 ? -12.828 0.498 -1.319 1.00 93.94 83 ARG A N 1
ATOM 634 C CA . ARG A 1 83 ? -13.014 -0.400 -2.465 1.00 93.94 83 ARG A CA 1
ATOM 635 C C . ARG A 1 83 ? -14.483 -0.561 -2.868 1.00 93.94 83 ARG A C 1
ATOM 637 O O . ARG A 1 83 ? -14.748 -0.726 -4.057 1.00 93.94 83 ARG A O 1
ATOM 644 N N . HIS A 1 84 ? -15.421 -0.541 -1.918 1.00 92.50 84 HIS A N 1
ATOM 645 C CA . HIS A 1 84 ? -16.845 -0.756 -2.205 1.00 92.50 84 HIS A CA 1
ATOM 646 C C . HIS A 1 84 ? -17.630 0.545 -2.392 1.00 92.50 84 HIS A C 1
ATOM 648 O O . HIS A 1 84 ? -18.336 0.655 -3.393 1.00 92.50 84 HIS A O 1
ATOM 654 N N . SER A 1 85 ? -17.501 1.529 -1.492 1.00 93.06 85 SER A N 1
ATOM 655 C CA . SER A 1 85 ? -18.196 2.820 -1.646 1.00 93.06 85 SER A CA 1
ATOM 656 C C . SER A 1 85 ? -17.519 3.769 -2.642 1.00 93.06 85 SER A C 1
ATOM 658 O O . SER A 1 85 ? -18.158 4.707 -3.113 1.00 93.06 85 SER A O 1
ATOM 660 N N . ASN A 1 86 ? -16.261 3.506 -3.021 1.00 94.38 86 ASN A N 1
ATOM 661 C CA . ASN A 1 86 ? -15.457 4.375 -3.884 1.00 94.38 86 ASN A CA 1
ATOM 662 C C . ASN A 1 86 ? -15.304 5.810 -3.338 1.00 94.38 86 ASN A C 1
ATOM 664 O O . ASN A 1 86 ? -15.176 6.778 -4.090 1.00 94.38 86 ASN A O 1
ATOM 668 N N . GLU A 1 87 ? -15.324 5.951 -2.018 1.00 96.19 87 GLU A N 1
ATOM 669 C CA . GLU A 1 87 ? -15.124 7.223 -1.341 1.00 96.19 87 GLU A CA 1
ATOM 670 C C . GLU A 1 87 ? -13.629 7.546 -1.277 1.00 96.19 87 GLU A C 1
ATOM 672 O O . GLU A 1 87 ? -12.821 6.663 -0.968 1.00 96.19 87 GLU A O 1
ATOM 677 N N . PRO A 1 88 ? -13.227 8.793 -1.575 1.00 96.56 88 PRO A N 1
ATOM 678 C CA . PRO A 1 88 ? -11.833 9.196 -1.496 1.00 96.56 88 PRO A CA 1
ATOM 679 C C . PRO A 1 88 ? -11.372 9.232 -0.038 1.00 96.56 88 PRO A C 1
ATOM 681 O O . PRO A 1 88 ? -11.987 9.870 0.815 1.00 96.56 88 PRO A O 1
ATOM 684 N N . ILE A 1 89 ? -10.250 8.573 0.231 1.00 96.88 89 ILE A N 1
ATOM 685 C CA . ILE A 1 89 ? -9.594 8.567 1.540 1.00 96.88 89 ILE A CA 1
ATOM 686 C C . ILE A 1 89 ? -8.476 9.611 1.564 1.00 96.88 89 ILE A C 1
ATOM 688 O O . ILE A 1 89 ? -8.368 10.390 2.510 1.00 96.88 89 ILE A O 1
ATOM 692 N N . GLY A 1 90 ? -7.647 9.637 0.518 1.00 96.06 90 GLY A N 1
ATOM 693 C CA . GLY A 1 90 ? -6.525 10.562 0.413 1.00 96.06 90 GLY A CA 1
ATOM 694 C C . GLY A 1 90 ? -5.544 10.179 -0.688 1.00 96.06 90 GLY A C 1
ATOM 695 O O . GLY A 1 90 ? -5.849 9.367 -1.561 1.00 96.06 90 GLY A O 1
ATOM 696 N N . THR A 1 91 ? -4.350 10.765 -0.637 1.00 96.69 91 THR A N 1
ATOM 697 C CA . THR A 1 91 ? -3.314 10.574 -1.656 1.00 96.69 91 THR A CA 1
ATOM 698 C C . THR A 1 91 ? -1.957 10.374 -0.997 1.00 96.69 91 THR A C 1
ATOM 700 O O . THR A 1 91 ? -1.602 11.093 -0.064 1.00 96.69 91 THR A O 1
ATOM 703 N N . ILE A 1 92 ? -1.190 9.417 -1.508 1.00 96.62 92 ILE A N 1
ATOM 704 C CA . ILE A 1 92 ? 0.205 9.182 -1.145 1.00 96.62 92 ILE A CA 1
ATOM 705 C C . ILE A 1 92 ? 1.086 9.776 -2.246 1.00 96.62 92 ILE A C 1
ATOM 707 O O . ILE A 1 92 ? 0.935 9.433 -3.418 1.00 96.62 92 ILE A O 1
ATOM 711 N N . ASP A 1 93 ? 2.006 10.661 -1.869 1.00 94.81 93 ASP A N 1
ATOM 712 C CA . ASP A 1 93 ? 2.968 11.274 -2.787 1.00 94.81 93 ASP A CA 1
ATOM 713 C C . ASP A 1 93 ? 4.293 10.501 -2.760 1.00 94.81 93 ASP A C 1
ATOM 715 O O . ASP A 1 93 ? 4.980 10.459 -1.736 1.00 94.81 93 ASP A O 1
ATOM 719 N N . ILE A 1 94 ? 4.636 9.864 -3.880 1.00 92.81 94 ILE A N 1
ATOM 720 C CA . ILE A 1 94 ? 5.823 9.021 -4.028 1.00 92.81 94 ILE A CA 1
ATOM 721 C C . ILE A 1 94 ? 6.791 9.728 -4.970 1.00 92.81 94 ILE A C 1
ATOM 723 O O . ILE A 1 94 ? 6.578 9.786 -6.182 1.00 92.81 94 ILE A O 1
ATOM 727 N N . ARG A 1 95 ? 7.891 10.250 -4.419 1.00 91.94 95 ARG A N 1
ATOM 728 C CA . ARG A 1 95 ? 8.927 10.956 -5.187 1.00 91.94 95 ARG A CA 1
ATOM 729 C C . ARG A 1 95 ? 10.300 10.399 -4.891 1.00 91.94 95 ARG A C 1
ATOM 731 O O . ARG A 1 95 ? 10.642 10.220 -3.726 1.00 91.94 95 ARG A O 1
ATOM 738 N N . TYR A 1 96 ? 11.090 10.209 -5.948 1.00 87.06 96 TYR A N 1
ATOM 739 C CA . TYR A 1 96 ? 12.499 9.805 -5.852 1.00 87.06 96 TYR A CA 1
ATOM 740 C C . TYR A 1 96 ? 12.710 8.595 -4.933 1.00 87.06 96 TYR A C 1
ATOM 742 O O . TYR A 1 96 ? 13.641 8.565 -4.127 1.00 87.06 96 TYR A O 1
ATOM 750 N N . ALA A 1 97 ? 11.785 7.640 -5.018 1.00 88.31 97 ALA A N 1
ATOM 751 C CA . ALA A 1 97 ? 11.708 6.558 -4.063 1.00 88.31 97 ALA A CA 1
ATOM 752 C C . ALA A 1 97 ? 12.830 5.540 -4.276 1.00 88.31 97 ALA A C 1
ATOM 754 O O . ALA A 1 97 ? 13.172 5.239 -5.420 1.00 88.31 97 ALA A O 1
ATOM 755 N N . TYR A 1 98 ? 13.373 4.997 -3.191 1.00 88.19 98 TYR A N 1
ATOM 756 C CA . TYR A 1 98 ? 14.347 3.905 -3.242 1.00 88.19 98 TYR A CA 1
ATOM 757 C C . TYR A 1 98 ? 13.734 2.579 -2.775 1.00 88.19 98 TYR A C 1
ATOM 759 O O . TYR A 1 98 ? 12.747 2.577 -2.036 1.00 88.19 98 TYR A O 1
ATOM 767 N N . VAL A 1 99 ? 14.306 1.443 -3.186 1.00 88.38 99 VAL A N 1
ATOM 768 C CA . VAL A 1 99 ? 13.835 0.105 -2.773 1.00 88.38 99 VAL A CA 1
ATOM 769 C C . VAL A 1 99 ? 13.710 0.015 -1.246 1.00 88.38 99 VAL A C 1
ATOM 771 O O . VAL A 1 99 ? 14.615 0.420 -0.521 1.00 88.38 99 VAL A O 1
ATOM 774 N N . PHE A 1 100 ? 12.606 -0.563 -0.761 1.00 89.19 100 PHE A N 1
ATOM 775 C CA . PHE A 1 100 ? 12.244 -0.683 0.661 1.00 89.19 100 PHE A CA 1
ATOM 776 C C . PHE A 1 100 ? 11.777 0.606 1.343 1.00 89.19 100 PHE A C 1
ATOM 778 O O . PHE A 1 100 ? 11.498 0.576 2.541 1.00 89.19 100 PHE A O 1
ATOM 785 N N . GLN A 1 101 ? 11.640 1.722 0.624 1.00 89.44 101 GLN A N 1
ATOM 786 C CA . GLN A 1 101 ? 11.104 2.939 1.221 1.00 89.44 101 GLN A CA 1
ATOM 787 C C . GLN A 1 101 ? 9.591 2.809 1.480 1.00 89.44 101 GLN A C 1
ATOM 789 O O . GLN A 1 101 ? 8.828 2.587 0.530 1.00 89.44 101 GLN A O 1
ATOM 794 N N . PRO A 1 102 ? 9.134 2.972 2.739 1.00 92.25 102 PRO A N 1
ATOM 795 C CA . PRO A 1 102 ? 7.718 3.022 3.054 1.00 92.25 102 PRO A CA 1
ATOM 796 C C . PRO A 1 102 ? 7.144 4.419 2.792 1.00 92.25 102 PRO A C 1
ATOM 798 O O . PRO A 1 102 ? 7.770 5.437 3.092 1.00 92.25 102 PRO A O 1
ATOM 801 N N . PHE A 1 103 ? 5.911 4.455 2.303 1.00 94.31 103 PHE A N 1
ATOM 802 C CA . PHE A 1 103 ? 5.087 5.652 2.181 1.00 94.31 103 PHE A CA 1
ATOM 803 C C . PHE A 1 103 ? 3.780 5.448 2.933 1.00 94.31 103 PHE A C 1
ATOM 805 O O . PHE A 1 103 ? 3.254 4.335 2.973 1.00 94.31 103 PHE A O 1
ATOM 812 N N . GLU A 1 104 ? 3.266 6.517 3.541 1.00 95.00 104 GLU A N 1
ATOM 813 C CA . GLU A 1 104 ? 2.171 6.425 4.504 1.00 95.00 104 GLU A CA 1
ATOM 814 C C . GLU A 1 104 ? 1.027 7.386 4.203 1.00 95.00 104 GLU A C 1
ATOM 816 O O . GLU A 1 104 ? 1.248 8.527 3.799 1.00 95.00 104 GLU A O 1
ATOM 821 N N . LEU A 1 105 ? -0.191 6.936 4.504 1.00 95.62 105 LEU A N 1
ATOM 822 C CA . LEU A 1 105 ? -1.385 7.766 4.587 1.00 95.62 105 LEU A CA 1
ATOM 823 C C . LEU A 1 105 ? -2.023 7.603 5.968 1.00 95.62 105 LEU A C 1
ATOM 825 O O . LEU A 1 105 ? -2.317 6.485 6.391 1.00 95.62 105 LEU A O 1
ATOM 829 N N . LEU A 1 106 ? -2.236 8.720 6.664 1.00 95.25 106 LEU A N 1
ATOM 830 C CA . LEU A 1 106 ? -2.977 8.750 7.925 1.00 95.25 106 LEU A CA 1
ATOM 831 C C . LEU A 1 106 ? -4.465 8.525 7.656 1.00 95.25 106 LEU A C 1
ATOM 833 O O . LEU A 1 106 ? -5.041 9.199 6.805 1.00 95.25 106 LEU A O 1
ATOM 837 N N . LEU A 1 107 ? -5.071 7.617 8.415 1.00 94.69 107 LEU A N 1
ATOM 838 C CA . LEU A 1 107 ? -6.495 7.315 8.375 1.00 94.69 107 LEU A CA 1
ATOM 839 C C . LEU A 1 107 ? -7.137 7.675 9.714 1.00 94.69 107 LEU A C 1
ATOM 841 O O . LEU A 1 107 ? -6.626 7.310 10.780 1.00 94.69 107 LEU A O 1
ATOM 845 N N . SER A 1 108 ? -8.287 8.347 9.658 1.00 93.38 108 SER A N 1
ATOM 846 C CA . SER A 1 108 ? -9.159 8.485 10.827 1.00 93.38 108 SER A CA 1
ATOM 847 C C . SER A 1 108 ? -9.690 7.118 11.272 1.00 93.38 108 SER A C 1
ATOM 849 O O . SER A 1 108 ? -9.611 6.134 10.532 1.00 93.38 108 SER A O 1
ATOM 851 N N . SER A 1 109 ? -10.262 7.036 12.471 1.00 92.38 109 SER A N 1
ATOM 852 C CA . SER A 1 109 ? -10.944 5.820 12.930 1.00 92.38 109 SER A CA 1
ATOM 853 C C . SER A 1 109 ? -12.068 5.384 11.986 1.00 92.38 109 SER A C 1
ATOM 855 O O . SER A 1 109 ? -12.152 4.212 11.640 1.00 92.38 109 SER A O 1
ATOM 857 N N . GLU A 1 110 ? -12.869 6.324 11.483 1.00 94.38 110 GLU A N 1
ATOM 858 C CA . GLU A 1 110 ? -13.927 6.050 10.501 1.00 94.38 110 GLU A CA 1
ATOM 859 C C . GLU A 1 110 ? -13.362 5.485 9.189 1.00 94.38 110 GLU A C 1
ATOM 861 O O . GLU A 1 110 ? -13.820 4.451 8.705 1.00 94.38 110 GLU A O 1
ATOM 866 N N . GLN A 1 111 ? -12.305 6.100 8.649 1.00 95.56 111 GLN A N 1
ATOM 867 C CA . GLN A 1 111 ? -11.635 5.608 7.442 1.00 95.56 111 GLN A CA 1
ATOM 868 C C . GLN A 1 111 ? -10.958 4.252 7.673 1.00 95.56 111 GLN A C 1
ATOM 870 O O . GLN A 1 111 ? -10.925 3.419 6.772 1.00 95.56 111 GLN A O 1
ATOM 875 N N . THR A 1 112 ? -10.434 4.014 8.876 1.00 95.12 112 THR A N 1
ATOM 876 C CA . THR A 1 112 ? -9.834 2.733 9.272 1.00 95.12 112 THR A CA 1
ATOM 877 C C . THR A 1 112 ? -10.893 1.637 9.312 1.00 95.12 112 THR A C 1
ATOM 879 O O . THR A 1 112 ? -10.686 0.571 8.737 1.00 95.12 112 THR A O 1
ATOM 882 N N . ALA A 1 113 ? -12.048 1.900 9.927 1.00 94.81 113 ALA A N 1
ATOM 883 C CA . ALA A 1 113 ? -13.179 0.979 9.922 1.00 94.81 113 ALA A CA 1
ATOM 884 C C . ALA A 1 113 ? -13.640 0.668 8.490 1.00 94.81 113 ALA A C 1
ATOM 886 O O . ALA A 1 113 ? -13.755 -0.502 8.126 1.00 94.81 113 ALA A O 1
ATOM 887 N N . ALA A 1 114 ? -13.808 1.700 7.656 1.00 95.75 114 ALA A N 1
ATOM 888 C CA . ALA A 1 114 ? -14.193 1.539 6.257 1.00 95.75 114 ALA A CA 1
ATOM 889 C C . ALA A 1 114 ? -13.157 0.732 5.454 1.00 95.75 114 ALA A C 1
ATOM 891 O O . ALA A 1 114 ? -13.529 -0.137 4.671 1.00 95.75 114 ALA A O 1
ATOM 892 N N . ALA A 1 115 ? -11.861 0.967 5.672 1.00 96.12 115 ALA A N 1
ATOM 893 C CA . ALA A 1 115 ? -10.787 0.208 5.038 1.00 96.12 115 ALA A CA 1
ATOM 894 C C . ALA A 1 115 ? -10.816 -1.276 5.425 1.00 96.12 115 ALA A C 1
ATOM 896 O O . ALA A 1 115 ? -10.665 -2.137 4.560 1.00 96.12 115 ALA A O 1
ATOM 897 N N . LEU A 1 116 ? -11.033 -1.579 6.706 1.00 95.56 116 LEU A N 1
ATOM 898 C CA . LEU A 1 116 ? -11.106 -2.950 7.208 1.00 95.56 116 LEU A CA 1
ATOM 899 C C . LEU A 1 116 ? -12.349 -3.693 6.710 1.00 95.56 116 LEU A C 1
ATOM 901 O O . LEU A 1 116 ? -12.260 -4.873 6.387 1.00 95.56 116 LEU A O 1
ATOM 905 N N . GLU A 1 117 ? -13.494 -3.015 6.647 1.00 94.69 117 GLU A N 1
ATOM 906 C CA . GLU A 1 117 ? -14.762 -3.611 6.220 1.00 94.69 117 GLU A CA 1
ATOM 907 C C . GLU A 1 117 ? -14.833 -3.772 4.701 1.00 94.69 117 GLU A C 1
ATOM 909 O O . GLU A 1 117 ? -15.242 -4.814 4.191 1.00 94.69 117 GLU A O 1
ATOM 914 N N . GLN A 1 118 ? -14.433 -2.735 3.966 1.00 95.06 118 GLN A N 1
ATOM 915 C CA . GLN A 1 118 ? -14.651 -2.672 2.526 1.00 95.06 118 GLN A CA 1
ATOM 916 C C . GLN A 1 118 ? -13.422 -3.069 1.713 1.00 95.06 118 GLN A C 1
ATOM 918 O O . GLN A 1 118 ? -13.535 -3.430 0.540 1.00 95.06 118 GLN A O 1
ATOM 923 N N . GLY A 1 119 ? -12.239 -2.993 2.316 1.00 96.56 119 GLY A N 1
ATOM 924 C CA . GLY A 1 119 ? -10.979 -2.963 1.595 1.00 96.56 119 GLY A CA 1
ATOM 925 C C . GLY A 1 119 ? -10.674 -1.579 1.023 1.00 96.56 119 GLY A C 1
ATOM 926 O O . GLY A 1 119 ? -11.492 -0.654 1.027 1.00 96.56 119 GLY A O 1
ATOM 927 N N . ILE A 1 120 ? -9.472 -1.453 0.476 1.00 97.00 120 ILE A N 1
ATOM 928 C CA . ILE A 1 120 ? -8.965 -0.228 -0.138 1.00 97.00 120 ILE A CA 1
ATOM 929 C C . ILE A 1 120 ? -8.683 -0.479 -1.611 1.00 97.00 120 ILE A C 1
ATOM 931 O O . ILE A 1 120 ? -8.231 -1.551 -2.010 1.00 97.00 120 ILE A O 1
ATOM 935 N N . ARG A 1 121 ? -8.931 0.542 -2.419 1.00 95.94 121 ARG A N 1
ATOM 936 C CA . ARG A 1 121 ? -8.520 0.622 -3.808 1.00 95.94 121 ARG A CA 1
ATOM 937 C C . ARG A 1 121 ? -7.455 1.700 -3.973 1.00 95.94 121 ARG A C 1
ATOM 939 O O . ARG A 1 121 ? -7.623 2.818 -3.496 1.00 95.94 121 ARG A O 1
ATOM 946 N N . LEU A 1 122 ? -6.391 1.359 -4.686 1.00 96.38 122 LEU A N 1
ATOM 947 C CA . LEU A 1 122 ? -5.291 2.244 -5.039 1.00 96.38 122 LEU A CA 1
ATOM 948 C C . LEU A 1 122 ? -5.308 2.501 -6.542 1.00 96.38 122 LEU A C 1
ATOM 950 O O . LEU A 1 122 ? -5.415 1.560 -7.333 1.00 96.38 122 LEU A O 1
ATOM 954 N N . VAL A 1 123 ? -5.171 3.767 -6.922 1.00 94.75 123 VAL A N 1
ATOM 955 C CA . VAL A 1 123 ? -5.073 4.210 -8.315 1.00 94.75 123 VAL A CA 1
ATOM 956 C C . VAL A 1 123 ? -3.870 5.127 -8.440 1.00 94.75 123 VAL A C 1
ATOM 958 O O . VAL A 1 123 ? -3.732 6.092 -7.694 1.00 94.75 123 VAL A O 1
ATOM 961 N N . ARG A 1 124 ? -2.981 4.832 -9.382 1.00 93.69 124 ARG A N 1
ATOM 962 C CA . ARG A 1 124 ? -1.808 5.667 -9.636 1.00 93.69 124 ARG A CA 1
ATOM 963 C C . ARG A 1 124 ? -2.134 6.774 -10.628 1.00 93.69 124 ARG A C 1
ATOM 965 O O . ARG A 1 124 ? -2.853 6.555 -11.604 1.00 93.69 124 ARG A O 1
ATOM 972 N N . LYS A 1 125 ? -1.542 7.942 -10.395 1.00 91.81 125 LYS A N 1
ATOM 973 C CA . LYS A 1 125 ? -1.596 9.114 -11.264 1.00 91.81 125 LYS A CA 1
ATOM 974 C C . LYS A 1 125 ? -0.188 9.626 -11.547 1.00 91.81 125 LYS A C 1
ATOM 976 O O . LYS A 1 125 ? 0.557 9.971 -10.626 1.00 91.81 125 LYS A O 1
ATOM 981 N N . GLY A 1 126 ? 0.144 9.701 -12.834 1.00 87.25 126 GLY A N 1
ATOM 982 C CA . GLY A 1 126 ? 1.457 10.118 -13.311 1.00 87.25 126 GLY A CA 1
ATOM 983 C C . GLY A 1 126 ? 2.550 9.066 -13.104 1.00 87.25 126 GLY A C 1
ATOM 984 O O . GLY A 1 126 ? 2.286 7.902 -12.797 1.00 87.25 126 GLY A O 1
ATOM 985 N N . GLY A 1 127 ? 3.795 9.508 -13.274 1.00 84.56 127 GLY A N 1
ATOM 986 C CA . GLY A 1 127 ? 4.974 8.646 -13.306 1.00 84.56 127 GLY A CA 1
ATOM 987 C C . GLY A 1 127 ? 5.198 7.986 -14.670 1.00 84.56 127 GLY A C 1
ATOM 988 O O . GLY A 1 127 ? 4.273 7.786 -15.451 1.00 84.56 127 GLY A O 1
ATOM 989 N N . ILE A 1 128 ? 6.448 7.644 -14.966 1.00 85.62 128 ILE A N 1
ATOM 990 C CA . ILE A 1 128 ? 6.866 7.126 -16.282 1.00 85.62 128 ILE A CA 1
ATOM 991 C C . ILE A 1 128 ? 6.672 5.606 -16.370 1.00 85.62 128 ILE A C 1
ATOM 993 O O . ILE A 1 128 ? 6.363 5.072 -17.431 1.00 85.62 128 ILE A O 1
ATOM 997 N N . GLN A 1 129 ? 6.850 4.899 -15.254 1.00 88.19 129 GLN A N 1
ATOM 998 C CA . GLN A 1 129 ? 6.799 3.435 -15.178 1.00 88.19 129 GLN A CA 1
ATOM 999 C C . GLN A 1 129 ? 5.852 2.988 -14.056 1.00 88.19 129 GLN A C 1
ATOM 1001 O O . GLN A 1 129 ? 5.754 3.717 -13.069 1.00 88.19 129 GLN A O 1
ATOM 1006 N N . PRO A 1 130 ? 5.200 1.812 -14.153 1.00 91.50 130 PRO A N 1
ATOM 1007 C CA . PRO A 1 130 ? 4.315 1.298 -13.106 1.00 91.50 130 PRO A CA 1
ATOM 1008 C C . PRO A 1 130 ? 4.965 1.304 -11.721 1.00 91.50 130 PRO A C 1
ATOM 1010 O O . PRO A 1 130 ? 6.163 1.036 -11.595 1.00 91.50 130 PRO A O 1
ATOM 1013 N N . LEU A 1 131 ? 4.169 1.558 -10.681 1.00 92.81 131 LEU A N 1
ATOM 1014 C CA . LEU A 1 131 ? 4.639 1.495 -9.301 1.00 92.81 131 LEU A CA 1
ATOM 1015 C C . LEU A 1 131 ? 4.585 0.052 -8.796 1.00 92.81 131 LEU A C 1
ATOM 1017 O O . LEU A 1 131 ? 3.521 -0.492 -8.536 1.00 92.81 131 LEU A O 1
ATOM 1021 N N . TRP A 1 132 ? 5.742 -0.552 -8.612 1.00 93.81 132 TRP A N 1
ATOM 1022 C CA . TRP A 1 132 ? 5.929 -1.847 -7.974 1.00 93.81 132 TRP A CA 1
ATOM 1023 C C . TRP A 1 132 ? 5.962 -1.713 -6.457 1.00 93.81 132 TRP A C 1
ATOM 1025 O O . TRP A 1 132 ? 6.819 -1.015 -5.907 1.00 93.81 132 TRP A O 1
ATOM 1035 N N . VAL A 1 133 ? 5.055 -2.427 -5.802 1.00 93.31 133 VAL A N 1
ATOM 1036 C CA . VAL A 1 133 ? 4.928 -2.525 -4.345 1.00 93.31 133 VAL A CA 1
ATOM 1037 C C . VAL A 1 133 ? 5.155 -3.983 -3.963 1.00 93.31 133 VAL A C 1
ATOM 1039 O O . VAL A 1 133 ? 4.719 -4.874 -4.694 1.00 93.31 133 VAL A O 1
ATOM 1042 N N . PHE A 1 134 ? 5.848 -4.248 -2.854 1.00 91.38 134 PHE A N 1
ATOM 1043 C CA . PHE A 1 134 ? 5.951 -5.622 -2.350 1.00 91.38 134 PHE A CA 1
ATOM 1044 C C . PHE A 1 134 ? 4.549 -6.187 -2.098 1.00 91.38 134 PHE A C 1
ATOM 1046 O O . PHE A 1 134 ? 3.669 -5.459 -1.647 1.00 91.38 134 PHE A O 1
ATOM 1053 N N . ASP A 1 135 ? 4.308 -7.454 -2.426 1.00 85.25 135 ASP A N 1
ATOM 1054 C CA . ASP A 1 135 ? 3.048 -8.109 -2.056 1.00 85.25 135 ASP A CA 1
ATOM 1055 C C . ASP A 1 135 ? 3.192 -8.783 -0.681 1.00 85.25 135 ASP A C 1
ATOM 1057 O O . ASP A 1 135 ? 4.102 -8.456 0.071 1.00 85.25 135 ASP A O 1
ATOM 1061 N N . ALA A 1 136 ? 2.290 -9.686 -0.296 1.00 69.56 136 ALA A N 1
ATOM 1062 C CA . ALA A 1 136 ? 2.285 -10.317 1.027 1.00 69.56 136 ALA A CA 1
ATOM 1063 C C . ALA A 1 136 ? 3.520 -11.203 1.350 1.00 69.56 136 ALA A C 1
ATOM 1065 O O . ALA A 1 136 ? 3.509 -11.879 2.379 1.00 69.56 136 ALA A O 1
ATOM 1066 N N . LEU A 1 137 ? 4.576 -11.203 0.519 1.00 65.88 137 LEU A N 1
ATOM 1067 C CA . LEU A 1 137 ? 5.883 -11.843 0.754 1.00 65.88 137 LEU A CA 1
ATOM 1068 C C . LEU A 1 137 ? 5.768 -13.280 1.296 1.00 65.88 137 LEU A C 1
ATOM 1070 O O . LEU A 1 137 ? 6.403 -13.639 2.296 1.00 65.88 137 LEU A O 1
ATOM 1074 N N . ASP A 1 138 ? 4.916 -14.080 0.648 1.00 66.88 138 ASP A N 1
ATOM 1075 C CA . ASP A 1 138 ? 4.605 -15.478 0.982 1.00 66.88 138 ASP A CA 1
ATOM 1076 C C . ASP A 1 138 ? 4.158 -15.715 2.442 1.00 66.88 138 ASP A C 1
ATOM 1078 O O . ASP A 1 138 ? 4.269 -16.822 2.965 1.00 66.88 138 ASP A O 1
ATOM 1082 N N . GLY A 1 139 ? 3.656 -14.682 3.130 1.00 60.75 139 GLY A N 1
ATOM 1083 C CA . GLY A 1 139 ? 3.207 -14.778 4.522 1.00 60.75 139 GLY A CA 1
ATOM 1084 C C . GLY A 1 139 ? 4.343 -14.878 5.546 1.00 60.75 139 GLY A C 1
ATOM 1085 O O . GLY A 1 139 ? 4.111 -15.291 6.680 1.00 60.75 139 GLY A O 1
ATOM 1086 N N . THR A 1 140 ? 5.572 -14.508 5.173 1.00 67.94 140 THR A N 1
ATOM 1087 C CA . THR A 1 140 ? 6.715 -14.531 6.096 1.00 67.94 140 THR A CA 1
ATOM 1088 C C . THR A 1 140 ? 6.563 -13.423 7.147 1.00 67.94 140 THR A C 1
ATOM 1090 O O . THR A 1 140 ? 6.665 -12.243 6.806 1.00 67.94 140 THR A O 1
ATOM 1093 N N . GLU A 1 141 ? 6.368 -13.779 8.424 1.00 66.06 141 GLU A N 1
ATOM 1094 C CA . GLU A 1 141 ? 6.131 -12.819 9.525 1.00 66.06 141 GLU A CA 1
ATOM 1095 C C . GLU A 1 141 ? 7.204 -11.722 9.613 1.00 66.06 141 GLU A C 1
ATOM 1097 O O . GLU A 1 141 ? 6.883 -10.549 9.790 1.00 66.06 141 GLU A O 1
ATOM 1102 N N . GLU A 1 142 ? 8.475 -12.067 9.392 1.00 67.06 142 GLU A N 1
ATOM 1103 C CA . GLU A 1 142 ? 9.604 -11.122 9.432 1.00 67.06 142 GLU A CA 1
ATOM 1104 C C . GLU A 1 142 ? 9.523 -10.016 8.366 1.00 67.06 142 GLU A C 1
ATOM 1106 O O . GLU A 1 142 ? 10.248 -9.023 8.433 1.00 67.06 142 GLU A O 1
ATOM 1111 N N . ARG A 1 143 ? 8.663 -10.187 7.357 1.00 73.50 143 ARG A N 1
ATOM 1112 C CA . ARG A 1 143 ? 8.552 -9.296 6.198 1.00 73.50 143 ARG A CA 1
ATOM 1113 C C . ARG A 1 143 ? 7.211 -8.575 6.115 1.00 73.50 143 ARG A C 1
ATOM 1115 O O . ARG A 1 143 ? 7.003 -7.779 5.201 1.00 73.50 143 ARG A O 1
ATOM 1122 N N . VAL A 1 144 ? 6.336 -8.794 7.096 1.00 75.31 144 VAL A N 1
ATOM 1123 C CA . VAL A 1 144 ? 5.010 -8.166 7.184 1.00 75.31 144 VAL A CA 1
ATOM 1124 C C . VAL A 1 144 ? 5.082 -6.634 7.118 1.00 75.31 144 VAL A C 1
ATOM 1126 O O . VAL A 1 144 ? 4.178 -5.982 6.608 1.00 75.31 144 VAL A O 1
ATOM 1129 N N . MET A 1 145 ? 6.208 -6.066 7.562 1.00 82.19 145 MET A N 1
ATOM 1130 C CA . MET A 1 145 ? 6.489 -4.629 7.573 1.00 82.19 145 MET A CA 1
ATOM 1131 C C . MET A 1 145 ? 6.698 -4.028 6.177 1.00 82.19 145 MET A C 1
ATOM 1133 O O . MET A 1 145 ? 6.583 -2.814 6.017 1.00 82.19 145 MET A O 1
ATOM 1137 N N . PHE A 1 146 ? 7.018 -4.851 5.176 1.00 85.50 146 PHE A N 1
ATOM 1138 C CA . PHE A 1 146 ? 7.212 -4.406 3.796 1.00 85.50 146 PHE A CA 1
ATOM 1139 C C . PHE A 1 146 ? 5.961 -4.621 2.943 1.00 85.50 146 PHE A C 1
ATOM 1141 O O . PHE A 1 146 ? 5.719 -3.846 2.018 1.00 85.50 14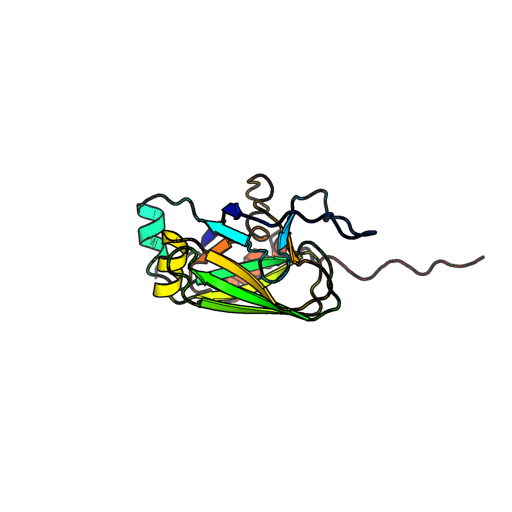6 PHE A O 1
ATOM 1148 N N . ALA A 1 147 ? 5.141 -5.617 3.278 1.00 89.69 147 ALA A N 1
ATOM 1149 C CA . ALA A 1 147 ? 3.836 -5.797 2.659 1.00 89.69 147 ALA A CA 1
ATOM 1150 C C . ALA A 1 147 ? 2.905 -4.606 2.983 1.00 89.69 147 ALA A C 1
ATOM 1152 O O . ALA A 1 147 ? 3.044 -3.990 4.046 1.00 89.69 147 ALA A O 1
ATOM 1153 N N . PRO A 1 148 ? 1.938 -4.276 2.109 1.00 93.62 148 PRO A N 1
ATOM 1154 C CA . PRO A 1 148 ? 0.894 -3.308 2.403 1.00 93.62 148 PRO A CA 1
ATOM 1155 C C . PRO A 1 148 ? 0.183 -3.666 3.705 1.00 93.62 148 PRO A C 1
ATOM 1157 O O . PRO A 1 148 ? -0.281 -4.793 3.864 1.00 93.62 148 PRO A O 1
ATOM 1160 N N . HIS A 1 149 ? 0.093 -2.729 4.644 1.00 93.12 149 HIS A N 1
ATOM 1161 C CA . HIS A 1 149 ? -0.533 -2.991 5.940 1.00 93.12 149 HIS A CA 1
ATOM 1162 C C . HIS A 1 149 ? -1.146 -1.736 6.556 1.00 93.12 149 HIS A C 1
ATOM 1164 O O . HIS A 1 149 ? -0.793 -0.608 6.205 1.00 93.12 149 HIS A O 1
ATOM 1170 N N . LEU A 1 150 ? -2.055 -1.954 7.509 1.00 93.56 150 LEU A N 1
ATOM 1171 C CA . LEU A 1 150 ? -2.496 -0.921 8.439 1.00 93.56 150 LEU A CA 1
ATOM 1172 C C . LEU A 1 150 ? -1.688 -1.029 9.726 1.00 93.56 150 LEU A C 1
ATOM 1174 O O . LEU A 1 150 ? -1.634 -2.087 10.352 1.00 93.56 150 LEU A O 1
ATOM 1178 N N . MET A 1 151 ? -1.083 0.079 10.127 1.00 91.75 151 MET A N 1
ATOM 1179 C CA . MET A 1 151 ? -0.458 0.232 11.432 1.00 91.75 151 MET A CA 1
ATOM 1180 C C . MET A 1 151 ? -1.470 0.891 12.372 1.00 91.75 151 MET A C 1
ATOM 1182 O O . MET A 1 151 ? -1.803 2.064 12.195 1.00 91.75 151 MET A O 1
ATOM 1186 N N . ILE A 1 152 ? -2.002 0.121 13.324 1.00 89.31 152 ILE A N 1
ATOM 1187 C CA . ILE A 1 152 ? -3.004 0.563 14.300 1.00 89.31 152 ILE A CA 1
ATOM 1188 C C . ILE A 1 152 ? -2.318 0.942 15.612 1.00 89.31 152 ILE A C 1
ATOM 1190 O O . ILE A 1 152 ? -1.523 0.165 16.150 1.00 89.31 152 ILE A O 1
ATOM 1194 N N . GLY A 1 153 ? -2.699 2.096 16.153 1.00 76.00 153 GLY A N 1
ATOM 1195 C CA . GLY A 1 153 ? -2.190 2.629 17.412 1.00 76.00 153 GLY A CA 1
ATOM 1196 C C . GLY A 1 153 ? -1.498 3.974 17.216 1.00 76.00 153 GLY A C 1
ATOM 1197 O O . GLY A 1 153 ? -0.954 4.270 16.153 1.00 76.00 153 GLY A O 1
ATOM 1198 N N . GLU A 1 154 ? -1.533 4.813 18.249 1.00 59.09 154 GLU A N 1
ATOM 1199 C CA . GLU A 1 154 ? -0.682 5.999 18.289 1.00 59.09 154 GLU A CA 1
ATOM 1200 C C . GLU A 1 154 ? 0.705 5.573 18.783 1.00 59.09 154 GLU A C 1
ATOM 1202 O O . GLU A 1 154 ? 0.768 4.826 19.764 1.00 59.09 154 GLU A O 1
ATOM 1207 N N . PRO A 1 155 ? 1.805 6.011 18.138 1.00 52.12 155 PRO A N 1
ATOM 1208 C CA . PRO A 1 155 ? 3.150 5.799 18.656 1.00 52.12 155 PRO A CA 1
ATOM 1209 C C . PRO A 1 155 ? 3.309 6.650 19.918 1.00 52.12 155 PRO A C 1
ATOM 1211 O O . PRO A 1 155 ? 3.869 7.748 19.900 1.00 52.12 155 PRO A O 1
ATOM 1214 N N . ASP A 1 156 ? 2.775 6.156 21.029 1.00 45.41 156 ASP A N 1
ATOM 1215 C CA . ASP A 1 156 ? 2.739 6.843 22.317 1.00 45.41 156 ASP A CA 1
ATOM 1216 C C . ASP A 1 156 ? 4.062 6.629 23.071 1.00 45.41 156 ASP A C 1
ATOM 1218 O O . ASP A 1 156 ? 4.091 6.342 24.259 1.00 45.41 156 ASP A O 1
ATOM 1222 N N . CYS A 1 157 ? 5.177 6.664 22.333 1.00 42.53 157 CYS A N 1
ATOM 1223 C CA . CYS A 1 157 ? 6.556 6.799 22.802 1.00 42.53 157 CYS A CA 1
ATOM 1224 C C . CYS A 1 157 ? 7.503 6.722 21.591 1.00 42.53 157 CYS A C 1
ATOM 1226 O O . CYS A 1 157 ? 7.977 5.659 21.197 1.00 42.53 157 CYS A O 1
ATOM 1228 N N . ARG A 1 158 ? 7.857 7.885 21.022 1.00 55.00 158 ARG A N 1
ATOM 1229 C CA . ARG A 1 158 ? 8.791 8.001 19.878 1.00 55.00 158 ARG A CA 1
ATOM 1230 C C . ARG A 1 158 ? 10.175 7.374 20.111 1.00 55.00 158 ARG A C 1
ATOM 1232 O O . ARG A 1 158 ? 10.949 7.290 19.169 1.00 55.00 158 ARG A O 1
ATOM 1239 N N . ILE A 1 159 ? 10.513 7.004 21.346 1.00 52.62 159 ILE A N 1
ATOM 1240 C CA . ILE A 1 159 ? 11.837 6.507 21.735 1.00 52.62 159 ILE A CA 1
ATOM 1241 C C . ILE A 1 159 ? 11.857 4.979 21.825 1.00 52.62 159 ILE A C 1
ATOM 1243 O O . ILE A 1 159 ? 12.781 4.371 21.305 1.00 52.62 159 ILE A O 1
ATOM 1247 N N . GLU A 1 160 ? 10.855 4.338 22.427 1.00 53.84 160 GLU A N 1
ATOM 1248 C CA . GLU A 1 160 ? 10.865 2.880 22.634 1.00 53.84 160 GLU A CA 1
ATOM 1249 C C . GLU A 1 160 ? 10.592 2.121 21.331 1.00 53.84 160 GLU A C 1
ATOM 1251 O O . GLU A 1 160 ? 11.285 1.153 21.026 1.00 53.84 160 GLU A O 1
ATOM 1256 N N . GLU A 1 161 ? 9.672 2.614 20.497 1.00 54.28 161 GLU A N 1
ATOM 1257 C CA . GLU A 1 161 ? 9.435 2.061 19.159 1.00 54.28 161 GLU A CA 1
ATOM 1258 C C . GLU A 1 161 ? 10.592 2.368 18.193 1.00 54.28 161 GLU A C 1
ATOM 1260 O O . GLU A 1 161 ? 10.950 1.531 17.362 1.00 54.28 161 GLU A O 1
ATOM 1265 N N . ALA A 1 162 ? 11.253 3.523 18.346 1.00 56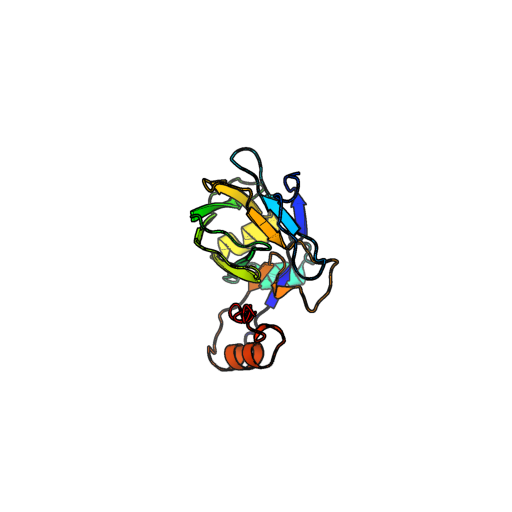.81 162 ALA A N 1
ATOM 1266 C CA . ALA A 1 162 ? 12.487 3.822 17.621 1.00 56.81 162 ALA A CA 1
ATOM 1267 C C . ALA A 1 162 ? 13.627 2.882 18.032 1.00 56.81 162 ALA A C 1
ATOM 1269 O O . ALA A 1 162 ? 14.332 2.382 17.162 1.00 56.81 162 ALA A O 1
ATOM 1270 N N . LEU A 1 163 ? 13.777 2.583 19.326 1.00 57.91 163 LEU A N 1
ATOM 1271 C CA . LEU A 1 163 ? 14.754 1.614 19.829 1.00 57.91 163 LEU A CA 1
ATOM 127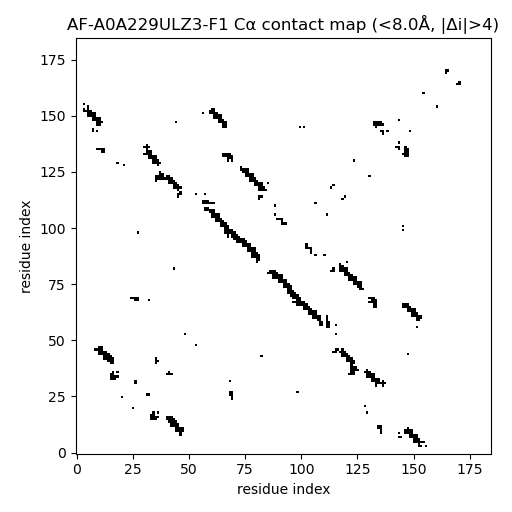2 C C . LEU A 1 163 ? 14.428 0.194 19.351 1.00 57.91 163 LEU A C 1
ATOM 1274 O O . LEU A 1 163 ? 15.322 -0.505 18.886 1.00 57.91 163 LEU A O 1
ATOM 1278 N N . HIS A 1 164 ? 13.159 -0.216 19.379 1.00 58.97 164 HIS A N 1
ATOM 1279 C CA . HIS A 1 164 ? 12.729 -1.510 18.846 1.00 58.97 164 HIS A CA 1
ATOM 1280 C C . HIS A 1 164 ? 12.993 -1.617 17.336 1.00 58.97 164 HIS A C 1
ATOM 1282 O O . HIS A 1 164 ? 13.503 -2.628 16.860 1.00 58.97 164 HIS A O 1
ATOM 1288 N N . THR A 1 165 ? 12.731 -0.547 16.582 1.00 57.12 165 THR A N 1
ATOM 1289 C CA . THR A 1 165 ? 13.044 -0.473 15.148 1.00 57.12 165 THR A CA 1
ATOM 1290 C C . THR A 1 165 ? 14.554 -0.534 14.913 1.00 57.12 165 THR A C 1
ATOM 1292 O O . THR A 1 165 ? 14.989 -1.335 14.089 1.00 57.12 165 THR A O 1
ATOM 1295 N N . MET A 1 166 ? 15.355 0.229 15.673 1.00 59.09 166 MET A N 1
ATOM 1296 C CA . MET A 1 166 ? 16.827 0.246 15.618 1.00 59.09 166 MET A CA 1
ATOM 1297 C C . MET A 1 166 ? 17.465 -1.108 15.953 1.00 59.09 166 MET A C 1
ATOM 1299 O O . MET A 1 166 ? 18.527 -1.431 15.424 1.00 59.09 166 MET A O 1
ATOM 1303 N N . LEU A 1 167 ? 16.823 -1.900 16.809 1.00 58.12 167 LEU A N 1
ATOM 1304 C CA . LEU A 1 167 ? 17.286 -3.228 17.214 1.00 58.12 167 LEU A CA 1
ATOM 1305 C C . LEU A 1 167 ? 16.714 -4.363 16.345 1.00 58.12 167 LEU A C 1
ATOM 1307 O O . LEU A 1 167 ? 17.098 -5.517 16.520 1.00 58.12 167 LEU A O 1
ATOM 1311 N N . SER A 1 168 ? 15.817 -4.050 15.406 1.00 58.19 168 SER A N 1
ATOM 1312 C CA . SER A 1 168 ? 15.239 -5.008 14.457 1.00 58.19 168 SER A CA 1
ATOM 1313 C C . SER A 1 168 ? 15.968 -4.989 13.108 1.00 58.19 168 SER A C 1
ATOM 1315 O O . SER A 1 168 ? 16.677 -4.037 12.783 1.00 58.19 168 SER A O 1
ATOM 1317 N N . LEU A 1 169 ? 15.715 -5.992 12.258 1.00 57.41 169 LEU A N 1
ATOM 1318 C CA . LEU A 1 169 ? 16.182 -6.016 10.859 1.00 57.41 169 LEU A CA 1
ATOM 1319 C C . LEU A 1 169 ? 15.722 -4.794 10.039 1.00 57.41 169 LEU A C 1
ATOM 1321 O O . LEU A 1 169 ? 16.300 -4.512 8.994 1.00 57.41 169 LEU A O 1
ATOM 1325 N N . SER A 1 170 ? 14.726 -4.048 10.523 1.00 55.16 170 SER A N 1
ATOM 1326 C CA . SER A 1 170 ? 14.261 -2.779 9.950 1.00 55.16 170 SER A CA 1
ATOM 1327 C C . SER A 1 170 ? 15.287 -1.641 10.075 1.00 55.16 170 SER A C 1
ATOM 1329 O O . SER A 1 170 ? 15.133 -0.622 9.408 1.00 55.16 170 SER A O 1
ATOM 1331 N N . SER A 1 171 ? 16.324 -1.787 10.916 1.00 48.09 171 SER A N 1
ATOM 1332 C CA . SER A 1 171 ? 17.435 -0.826 11.027 1.00 48.09 171 SER A CA 1
ATOM 1333 C C . SER A 1 171 ? 18.585 -1.095 10.063 1.00 48.09 171 SER A C 1
ATOM 1335 O O . SER A 1 171 ? 19.508 -0.281 9.969 1.00 48.09 171 SER A O 1
ATOM 1337 N N . LEU A 1 172 ? 18.530 -2.205 9.317 1.00 55.56 172 LEU A N 1
ATOM 1338 C CA . LEU A 1 172 ? 19.447 -2.435 8.213 1.00 55.56 172 LEU A CA 1
ATOM 1339 C C . LEU A 1 172 ? 19.155 -1.394 7.132 1.00 55.56 172 LEU A C 1
ATOM 1341 O O . LEU A 1 172 ? 18.312 -1.598 6.260 1.00 55.56 172 LEU A O 1
ATOM 1345 N N . GLN A 1 173 ? 19.856 -0.261 7.192 1.00 57.75 173 GLN A N 1
ATOM 1346 C CA . GLN A 1 173 ? 19.927 0.642 6.057 1.00 57.75 173 GLN A CA 1
ATOM 1347 C C . GLN A 1 173 ? 20.445 -0.157 4.855 1.00 57.75 173 GLN A C 1
ATOM 1349 O O . GLN A 1 173 ? 21.516 -0.768 4.955 1.00 57.75 173 GLN A O 1
ATOM 1354 N N . PRO A 1 174 ? 19.754 -0.154 3.702 1.00 48.00 174 PRO A N 1
ATOM 1355 C CA . PRO A 1 174 ? 20.422 -0.493 2.464 1.00 48.00 174 PRO A CA 1
ATOM 1356 C C . PRO A 1 174 ? 21.476 0.596 2.248 1.00 48.00 174 PRO A C 1
ATOM 1358 O O . PRO A 1 174 ? 21.149 1.735 1.917 1.00 48.00 174 PRO A O 1
ATOM 1361 N N . PHE A 1 175 ? 22.743 0.271 2.506 1.00 49.03 175 PHE A N 1
ATOM 1362 C CA . PHE A 1 175 ? 23.870 1.111 2.121 1.00 49.03 175 PHE A CA 1
ATOM 1363 C C . PHE A 1 175 ? 23.890 1.214 0.593 1.00 49.03 175 PHE A C 1
ATOM 1365 O O . PHE A 1 175 ? 24.559 0.453 -0.098 1.00 49.03 175 PHE A O 1
ATOM 1372 N N . GLY A 1 176 ? 23.143 2.166 0.045 1.00 48.41 176 GLY A N 1
ATOM 1373 C CA . GLY A 1 176 ? 23.474 2.749 -1.238 1.00 48.41 176 GLY A CA 1
ATOM 1374 C C . GLY A 1 176 ? 24.646 3.679 -0.983 1.00 48.41 176 GLY A C 1
ATOM 1375 O O . GLY A 1 176 ? 24.417 4.753 -0.446 1.00 48.41 176 GLY A O 1
ATOM 1376 N N . TRP A 1 177 ? 25.865 3.217 -1.271 1.00 51.44 177 TRP A N 1
ATOM 1377 C CA . TRP A 1 177 ? 27.101 3.954 -1.604 1.00 51.44 177 TRP A CA 1
ATOM 1378 C C . TRP A 1 177 ? 28.291 3.021 -1.335 1.00 51.44 177 TRP A C 1
ATOM 1380 O O . TRP A 1 177 ? 28.870 3.051 -0.256 1.00 51.44 177 TRP A O 1
ATOM 1390 N N . MET A 1 178 ? 28.611 2.154 -2.299 1.00 42.81 178 MET A N 1
ATOM 1391 C CA . MET A 1 178 ? 29.956 1.622 -2.582 1.00 42.81 178 MET A CA 1
ATOM 1392 C C . MET A 1 178 ? 29.853 0.622 -3.748 1.00 42.81 178 MET A C 1
ATOM 1394 O O . MET A 1 178 ? 30.035 -0.579 -3.582 1.00 42.81 178 MET A O 1
ATOM 1398 N N . GLU A 1 179 ? 29.587 1.112 -4.959 1.00 50.28 179 GLU A N 1
ATOM 1399 C CA . GLU A 1 179 ? 30.330 0.547 -6.0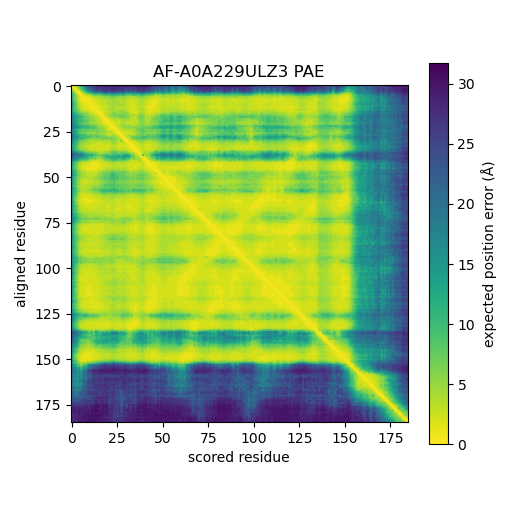88 1.00 50.28 179 GLU A CA 1
ATOM 1400 C C . GLU A 1 179 ? 31.637 1.339 -6.128 1.00 50.28 179 GLU A C 1
ATOM 1402 O O . GLU A 1 179 ? 31.653 2.529 -6.439 1.00 50.28 179 GLU A O 1
ATOM 1407 N N . GLY A 1 180 ? 32.703 0.713 -5.625 1.00 44.88 180 GLY A N 1
ATOM 1408 C CA . GLY A 1 180 ? 34.016 1.326 -5.481 1.00 44.88 180 GLY A CA 1
ATOM 1409 C C . GLY A 1 180 ? 34.608 1.753 -6.823 1.00 44.88 180 GLY A C 1
ATOM 1410 O O . GLY A 1 180 ? 34.316 1.167 -7.867 1.00 44.88 180 GLY A O 1
ATOM 1411 N N . CYS A 1 181 ? 35.467 2.773 -6.771 1.00 48.69 181 CYS A N 1
ATOM 1412 C CA . CYS A 1 181 ? 36.358 3.141 -7.863 1.00 48.69 181 CYS A CA 1
ATOM 1413 C C . CYS A 1 181 ? 37.006 1.882 -8.454 1.00 48.69 181 CYS A C 1
ATOM 1415 O O . CYS A 1 181 ? 37.708 1.156 -7.750 1.00 48.69 181 CYS A O 1
ATOM 1417 N N . ARG A 1 182 ? 36.795 1.633 -9.747 1.00 41.38 182 ARG A N 1
ATOM 1418 C CA . ARG A 1 182 ? 37.703 0.769 -10.499 1.00 41.38 182 ARG A CA 1
ATOM 1419 C C . ARG A 1 182 ? 38.987 1.563 -10.723 1.00 41.38 182 ARG A C 1
ATOM 1421 O O . ARG A 1 182 ? 38.946 2.611 -11.358 1.00 41.38 182 ARG A O 1
ATOM 1428 N N . GLU A 1 183 ? 40.100 1.082 -10.179 1.00 47.41 183 GLU A N 1
ATOM 1429 C CA . GLU A 1 183 ? 41.425 1.442 -10.683 1.00 47.41 183 GLU A CA 1
ATOM 1430 C C . GLU A 1 183 ? 41.542 0.878 -12.106 1.00 47.41 183 GLU A C 1
ATOM 1432 O O . GLU A 1 183 ? 41.520 -0.337 -12.309 1.00 47.41 183 GLU A O 1
ATOM 1437 N N . GLU A 1 184 ? 41.603 1.766 -13.099 1.00 43.19 184 GLU A N 1
ATOM 1438 C CA . GLU A 1 184 ? 42.108 1.429 -14.430 1.00 43.19 184 GLU A CA 1
ATOM 1439 C C . GLU A 1 184 ? 43.632 1.293 -14.350 1.00 43.19 184 GLU A C 1
ATOM 1441 O O . GLU A 1 184 ? 44.315 2.135 -13.764 1.00 43.19 184 GLU A O 1
ATOM 1446 N N . SER A 1 185 ? 44.132 0.184 -14.899 1.00 52.62 185 SER A N 1
ATOM 1447 C CA . SER A 1 185 ? 45.558 -0.121 -15.077 1.00 52.62 185 SER A CA 1
ATOM 1448 C C . SER A 1 185 ? 46.106 0.525 -16.342 1.00 52.62 185 SER A C 1
ATOM 1450 O O . SER A 1 185 ? 45.355 0.547 -17.343 1.00 52.62 185 SER A O 1
#

Sequence (185 aa):
MSQRQVRYLPAQVVKASAAPLPEGKSIARGWSAVPLGEDRDEMALAWQLDAAAFQLAAGQNSRLRLTVALDYRDAQLVEVFTRHSNEPIGTIDIRYAYVFQPFELLLSSEQTAAALEQGIRLVRKGGIQPLWVFDALDGTEERVMFAPHLMIGEPDCRIEEALHTMLSLSSLQPFGWMEGCREES

Secondary structure (DSSP, 8-state):
------EEEEPEEEE----PPPTT---GGG--EEEE-BTT-EEEEE----HHHHHHHHTS-EEEEEEBSS--SSEEEEEEEETTT--EEEEEEEES--TT-EEEEEE-HHHHHHHHHH-EEEEEES-SS-EEEE--GGG-GGGTTTSSEEEES--S-TTHHHHHHHHSGGG--------------

Mean predicted aligned error: 10.02 Å

Radius of gyration: 17.53 Å; Cα contacts (8 Å, |Δi|>4): 385; chains: 1; bounding box: 64×27×51 Å

Nearest PDB structures (foldseek):
  8udz-assembly1_B  TM=5.311E-01  e=4.476E-02  Homo sapiens
  5ntu-assembly1_B  TM=4.842E-01  e=7.170E-01  Homo sapiens
  7vyv-assembly1_B  TM=2.648E-01  e=1.603E-01  Klebsiella phage GH-K3
  7lzj-assembly1_C  TM=3.225E-01  e=6.071E-01  Klebsiella phage GH-K3
  7xyc-assembly1_A  TM=2.526E-01  e=1.894E-01  Klebsiella phage Kp7

pLDDT: mean 81.46, std 16.69, range [37.16, 97.38]